Protein AF-A0A086ZMT8-F1 (afdb_monomer_lite)

pLDDT: mean 82.05, std 20.08, range [25.86, 98.06]

Organism: NCBI:txid1437608

Foldseek 3Di:
DYDYDDDDDDDDDDDDDDDDDDDDDDDPPDPPCPPVPVCLQDPPAVLVVLLQQLLLVLLCLLQDPDPLSVLVSVLSVLVVSLLVLLLVCLLVVNDPVSVVSNVVSVVVSCVSPVVQCQQFVLLCLCVVVLVVLSVQLSVCSNVVNCLPLSNLLSSLLVRLLNSLSSSLLGDLVSVLVVLVVVCVVVVNPPPSVNSSVVSVVLSSCSGNDHDDPVRSDDCSSGPLLSVLSSVLSSLLSSLLSLLLCCQPPVPPPPVSLCVSLVSLVVQLCVLQCLQPPPDCPDPSVSVLPDDDDPPDRSVLSVLSNVLSVLSNCCSPPVSVVCVVDPDDSVVSSVVSSVSSVSSSVSSSSD

Secondary structure (DSSP, 8-state):
----------------------------------HHHHTTTS-S-HHHHHHHHHHHHHHHHHH-S-HHHHHHHHHHHHHHHHHHHHHHHHHTTS-HHHHHHHHHHHHHHHHHHHHHHHH-GGGGGGHHHHHHHHHHHHHHHHTT-TTSHHHHHHHHHHHHHHHHHHHHTS-HHHHHGGGHHHHHHTTTSS-HHHHHHHHHHHHHHHHHSPPPTTTTT-GGGS-HHHHHHHHHHHHHHHHHHHHHIIIIISTT-HHHHHHHHHHHHHHHHHHHHHHHH--TTSTTGGGGTS---TTS--HHHHHHHHHHHHHHHHHHHHHHHHHHS---HHHHHHHHHHHHHHHHHHHHT-

Radius of gyration: 28.66 Å; chains: 1; bounding box: 91×42×114 Å

Structure (mmCIF, N/CA/C/O backbone):
data_AF-A0A086ZMT8-F1
#
_entry.id   AF-A0A086ZMT8-F1
#
loop_
_atom_site.group_PDB
_atom_site.id
_atom_site.type_symbol
_atom_site.label_atom_id
_atom_site.label_alt_id
_atom_site.label_comp_id
_atom_site.label_asym_id
_atom_site.label_entity_id
_atom_site.label_seq_id
_atom_site.pdbx_PDB_ins_code
_atom_site.Cartn_x
_atom_site.Cartn_y
_atom_site.Cartn_z
_atom_site.occupancy
_atom_site.B_iso_or_equiv
_atom_site.auth_seq_id
_atom_site.auth_comp_id
_atom_site.auth_asym_id
_atom_site.auth_atom_id
_atom_site.pdbx_PDB_model_num
ATOM 1 N N . MET A 1 1 ? -40.630 3.230 88.609 1.00 29.64 1 MET A N 1
ATOM 2 C CA . MET A 1 1 ? -39.403 2.453 88.304 1.00 29.64 1 MET A CA 1
ATOM 3 C C . MET A 1 1 ? -39.455 2.012 86.839 1.00 29.64 1 MET A C 1
ATOM 5 O O . MET A 1 1 ? -40.564 1.865 86.347 1.00 29.64 1 MET A O 1
ATOM 9 N N . PRO A 1 2 ? -38.329 1.990 86.103 1.00 43.38 2 PRO A N 1
ATOM 10 C CA . PRO A 1 2 ? -38.134 3.007 85.060 1.00 43.38 2 PRO A CA 1
ATOM 11 C C . PRO A 1 2 ? -37.730 2.456 83.662 1.00 43.38 2 PRO A C 1
ATOM 13 O O . PRO A 1 2 ? -37.623 1.252 83.483 1.00 43.38 2 PRO A O 1
ATOM 16 N N . TYR A 1 3 ? -37.416 3.392 82.743 1.00 30.30 3 TYR A N 1
ATOM 17 C CA . TYR A 1 3 ? -36.613 3.293 81.493 1.00 30.30 3 TYR A CA 1
ATOM 18 C C . TYR A 1 3 ? -37.328 2.964 80.163 1.00 30.30 3 TYR A C 1
ATOM 20 O O . TYR A 1 3 ? -37.914 1.906 79.998 1.00 30.30 3 TYR A O 1
ATOM 28 N N . ARG A 1 4 ? -37.427 3.960 79.256 1.00 32.59 4 ARG A N 1
ATOM 29 C CA . ARG A 1 4 ? -36.511 4.316 78.124 1.00 32.59 4 ARG A CA 1
ATOM 30 C C . ARG A 1 4 ? -36.717 3.373 76.928 1.00 32.59 4 ARG A C 1
ATOM 32 O O . ARG A 1 4 ? -36.642 2.173 77.092 1.00 32.59 4 ARG A O 1
ATOM 39 N N . GLY A 1 5 ? -36.920 3.803 75.687 1.00 30.06 5 GLY A N 1
ATOM 40 C CA . GLY A 1 5 ? -36.680 5.076 75.012 1.00 30.06 5 GLY A CA 1
ATOM 41 C C . GLY A 1 5 ? -36.204 4.749 73.587 1.00 30.06 5 GLY A C 1
ATOM 42 O O . GLY A 1 5 ? -35.429 3.814 73.421 1.00 30.06 5 GLY A O 1
ATOM 43 N N . GLY A 1 6 ? -36.654 5.502 72.576 1.00 31.41 6 GLY A N 1
ATOM 44 C CA . GLY A 1 6 ? -36.065 5.477 71.226 1.00 31.41 6 GLY A CA 1
ATOM 45 C C . GLY A 1 6 ? -37.042 5.229 70.070 1.00 31.41 6 GLY A C 1
ATOM 46 O O . GLY A 1 6 ? -37.169 4.118 69.575 1.00 31.41 6 GLY A O 1
ATOM 47 N N . MET A 1 7 ? -37.686 6.297 69.598 1.00 31.28 7 MET A N 1
ATOM 48 C CA . MET A 1 7 ? -38.175 6.450 68.213 1.00 31.28 7 MET A CA 1
ATOM 49 C C . MET A 1 7 ? -37.036 7.068 67.357 1.00 31.28 7 MET A C 1
ATOM 51 O O . MET A 1 7 ? -36.057 7.520 67.955 1.00 31.28 7 MET A O 1
ATOM 55 N N . PRO A 1 8 ? -37.159 7.288 66.026 1.00 44.97 8 PRO A N 1
ATOM 56 C CA . PRO A 1 8 ? -38.122 6.773 65.032 1.00 44.97 8 PRO A CA 1
ATOM 57 C C . PRO A 1 8 ? -37.457 6.397 63.673 1.00 44.97 8 PRO A C 1
ATOM 59 O O . PRO A 1 8 ? -36.294 6.714 63.443 1.00 44.97 8 PRO A O 1
ATOM 62 N N . LYS A 1 9 ? -38.227 5.844 62.714 1.00 29.58 9 LYS A N 1
ATOM 63 C CA . LYS A 1 9 ? -38.519 6.463 61.387 1.00 29.58 9 LYS A CA 1
ATOM 64 C C . LYS A 1 9 ? -38.983 5.454 60.314 1.00 29.58 9 LYS A C 1
ATOM 66 O O . LYS A 1 9 ? -38.269 4.522 59.979 1.00 29.58 9 LYS A O 1
ATOM 71 N N . THR A 1 10 ? -40.151 5.779 59.737 1.00 29.47 10 THR A N 1
ATOM 72 C CA . THR A 1 10 ? -40.548 5.710 58.306 1.00 29.47 10 THR A CA 1
ATOM 73 C C . THR A 1 10 ? -40.413 4.358 57.585 1.00 29.47 10 THR A C 1
ATOM 75 O O . THR A 1 10 ? -39.322 3.850 57.391 1.00 29.47 10 THR A O 1
ATOM 78 N N . SER A 1 11 ? -41.466 3.780 57.014 1.00 30.56 11 SER A N 1
ATOM 79 C CA . SER A 1 11 ? -42.180 4.339 55.860 1.00 30.56 11 SER A CA 1
ATOM 80 C C . SER A 1 11 ? -43.438 3.504 55.577 1.00 30.56 11 SER A C 1
ATOM 82 O O . SER A 1 11 ? -43.422 2.281 55.679 1.00 30.56 11 SER A O 1
ATOM 84 N N . ARG A 1 12 ? -44.549 4.183 55.267 1.00 29.92 12 ARG A N 1
ATOM 85 C CA . ARG A 1 12 ? -45.840 3.569 54.936 1.00 29.92 12 ARG A CA 1
ATOM 86 C C . ARG A 1 12 ? -45.830 3.024 53.510 1.00 29.92 12 ARG A C 1
ATOM 88 O O . ARG A 1 12 ? -45.616 3.767 52.558 1.00 29.92 12 ARG A O 1
ATOM 95 N N . THR A 1 13 ? -46.157 1.746 53.397 1.00 30.58 13 THR A N 1
ATOM 96 C CA . THR A 1 13 ? -46.699 1.082 52.213 1.00 30.58 13 THR A CA 1
ATOM 97 C C . THR A 1 13 ? -48.124 1.584 51.959 1.00 30.58 13 THR A C 1
ATOM 99 O O . THR A 1 13 ? -48.938 1.570 52.879 1.00 30.58 13 THR A O 1
ATOM 102 N N . ALA A 1 14 ? -48.444 1.997 50.731 1.00 30.20 14 ALA A N 1
ATOM 103 C CA . ALA A 1 14 ? -49.821 2.044 50.236 1.00 30.20 14 ALA A CA 1
ATOM 104 C C . ALA A 1 14 ? -49.835 2.060 48.701 1.00 30.20 14 ALA A C 1
ATOM 106 O O . ALA A 1 14 ? -49.531 3.054 48.048 1.00 30.20 14 ALA A O 1
ATOM 107 N N . THR A 1 15 ? -50.182 0.906 48.153 1.00 30.16 15 THR A N 1
ATOM 108 C CA . THR A 1 15 ? -50.678 0.662 46.800 1.00 30.16 15 THR A CA 1
ATOM 109 C C . THR A 1 15 ? -51.943 1.487 46.551 1.00 30.16 15 THR A C 1
ATOM 111 O O . THR A 1 15 ? -52.821 1.456 47.405 1.00 30.16 15 THR A O 1
ATOM 114 N N . PHE A 1 16 ? -52.101 2.136 45.390 1.00 26.48 16 PHE A N 1
ATOM 115 C CA . PHE A 1 16 ? -53.403 2.208 44.709 1.00 26.48 16 PHE A CA 1
ATOM 116 C C . PHE A 1 16 ? -53.275 2.615 43.230 1.00 26.48 16 PHE A C 1
ATOM 118 O O . PHE A 1 16 ? -52.594 3.561 42.851 1.00 26.48 16 PHE A O 1
ATOM 125 N N . THR A 1 17 ? -53.961 1.824 42.418 1.00 28.72 17 THR A N 1
ATOM 126 C CA . THR A 1 17 ? -54.283 1.902 40.988 1.00 28.72 17 THR A CA 1
ATOM 127 C C . THR A 1 17 ? -54.904 3.225 40.520 1.00 28.72 17 THR A C 1
ATOM 129 O O . THR A 1 17 ? -55.715 3.788 41.247 1.00 28.72 17 THR A O 1
ATOM 132 N N . THR A 1 18 ? -54.685 3.632 39.255 1.00 26.30 18 THR A N 1
ATOM 133 C CA . THR A 1 18 ? -55.719 3.674 38.177 1.00 26.30 18 THR A CA 1
ATOM 134 C C . THR A 1 18 ? -55.270 4.389 36.879 1.00 26.30 18 THR A C 1
ATOM 136 O O . THR A 1 18 ? -54.671 5.452 36.915 1.00 26.30 18 THR A O 1
ATOM 139 N N . ARG A 1 19 ? -55.633 3.753 35.746 1.00 26.92 19 ARG A N 1
ATOM 140 C CA . ARG A 1 19 ? -56.143 4.259 34.442 1.00 26.92 19 ARG A CA 1
ATOM 141 C C . ARG A 1 19 ? -55.477 5.448 33.717 1.00 26.92 19 ARG A C 1
ATOM 143 O O . ARG A 1 19 ? -55.419 6.549 34.239 1.00 26.92 19 ARG A O 1
ATOM 150 N N . ASN A 1 20 ? -55.195 5.253 32.418 1.00 26.72 20 ASN A N 1
ATOM 151 C CA . ASN A 1 20 ? -55.874 5.928 31.284 1.00 26.72 20 ASN A CA 1
ATOM 152 C C . ASN A 1 20 ? -55.220 5.492 29.953 1.00 26.72 20 ASN A C 1
ATOM 154 O O . ASN A 1 20 ? -54.011 5.571 29.790 1.00 26.72 20 ASN A O 1
ATOM 158 N N . ALA A 1 21 ? -55.947 4.767 29.103 1.00 28.73 21 ALA A N 1
ATOM 159 C CA . ALA A 1 21 ? -56.797 5.284 28.023 1.00 28.73 21 ALA A CA 1
ATOM 160 C C . ALA A 1 21 ? -56.016 5.443 26.706 1.00 28.73 21 ALA A C 1
ATOM 162 O O . ALA A 1 21 ? -55.259 6.385 26.492 1.00 28.73 21 ALA A O 1
ATOM 163 N N . SER A 1 22 ? -56.235 4.460 25.835 1.00 27.33 22 SER A N 1
ATOM 164 C CA . SER A 1 22 ? -55.838 4.425 24.435 1.00 27.33 22 SER A CA 1
ATOM 165 C C . SER A 1 22 ? -56.404 5.617 23.664 1.00 27.33 22 SER A C 1
ATOM 167 O O . SER A 1 22 ? -57.612 5.833 23.672 1.00 27.33 22 SER A O 1
ATOM 169 N N . TYR A 1 23 ? -55.547 6.316 22.922 1.00 26.61 23 TYR A N 1
ATOM 170 C CA . TYR A 1 23 ? -55.939 7.162 21.798 1.00 26.61 23 TYR A CA 1
ATOM 171 C C . TYR A 1 23 ? -54.891 7.071 20.687 1.00 26.61 23 TYR A C 1
ATOM 173 O O . TYR A 1 23 ? -53.695 7.205 20.934 1.00 26.61 23 TYR A O 1
ATOM 181 N N . GLY A 1 24 ? -55.374 6.902 19.455 1.00 25.86 24 GLY A N 1
ATOM 182 C CA . GLY A 1 24 ? -54.688 7.392 18.262 1.00 25.86 24 GLY A CA 1
ATOM 183 C C . GLY A 1 24 ? -53.891 6.364 17.470 1.00 25.86 24 GLY A C 1
ATOM 184 O O . GLY A 1 24 ? -52.665 6.322 17.536 1.00 25.86 24 GLY A O 1
ATOM 185 N N . GLY A 1 25 ? -54.591 5.603 16.625 1.00 32.66 25 GLY A N 1
ATOM 186 C CA . GLY A 1 25 ? -53.986 4.983 15.454 1.00 32.66 25 GLY A CA 1
ATOM 187 C C . GLY A 1 25 ? -53.375 6.052 14.546 1.00 32.66 25 GLY A C 1
ATOM 188 O O . GLY A 1 25 ? -54.072 6.923 14.036 1.00 32.66 25 GLY A O 1
ATOM 189 N N . GLY A 1 26 ? -52.062 5.970 14.349 1.00 26.86 26 GLY A N 1
ATOM 190 C CA . GLY A 1 26 ? -51.312 6.743 13.367 1.00 26.86 26 GLY A CA 1
ATOM 191 C C . GLY A 1 26 ? -50.557 5.778 12.466 1.00 26.86 26 GLY A C 1
ATOM 192 O O . GLY A 1 26 ? -49.654 5.073 12.910 1.00 26.86 26 GLY A O 1
ATOM 193 N N . SER A 1 27 ? -50.979 5.717 11.207 1.00 31.39 27 SER A N 1
ATOM 194 C CA . SER A 1 27 ? -50.449 4.882 10.132 1.00 31.39 27 SER A CA 1
ATOM 195 C C . SER A 1 27 ? -48.923 4.710 10.174 1.00 31.39 27 SER A C 1
ATOM 197 O O . SER A 1 27 ? -48.174 5.672 9.979 1.00 31.39 27 SER A O 1
ATOM 199 N N . ARG A 1 28 ? -48.452 3.465 10.328 1.00 35.31 28 ARG A N 1
ATOM 200 C CA . ARG A 1 28 ? -47.082 3.071 9.971 1.00 35.31 28 ARG A CA 1
ATOM 201 C C . ARG A 1 28 ? -46.905 3.267 8.464 1.00 35.31 28 ARG A C 1
ATOM 203 O O . ARG A 1 28 ? -47.139 2.352 7.682 1.00 35.31 28 ARG A O 1
ATOM 210 N N . ARG A 1 29 ? -46.486 4.464 8.044 1.00 36.56 29 ARG A N 1
ATOM 211 C CA . ARG A 1 29 ? -45.904 4.657 6.715 1.00 36.56 29 ARG A CA 1
ATOM 212 C C . ARG A 1 29 ? -44.597 3.875 6.680 1.00 36.56 29 ARG A C 1
ATOM 214 O O . ARG A 1 29 ? -43.623 4.238 7.338 1.00 36.56 29 ARG A O 1
ATOM 221 N N . GLY A 1 30 ? -44.615 2.772 5.939 1.00 39.94 30 GLY A N 1
ATOM 222 C CA . GLY A 1 30 ? -43.431 2.020 5.561 1.00 39.94 30 GLY A CA 1
ATOM 223 C C . GLY A 1 30 ? -42.478 2.921 4.786 1.00 39.94 30 GLY A C 1
ATOM 224 O O . GLY A 1 30 ? -42.635 3.127 3.590 1.00 39.94 30 GLY A O 1
ATOM 225 N N . GLY A 1 31 ? -41.482 3.462 5.478 1.00 33.81 31 GLY A N 1
ATOM 226 C CA . GLY A 1 31 ? -40.269 3.953 4.847 1.00 33.81 31 GLY A CA 1
ATOM 227 C C . GLY A 1 31 ? -39.353 2.761 4.619 1.00 33.81 31 GLY A C 1
ATOM 228 O O . GLY A 1 31 ? -38.649 2.338 5.534 1.00 33.81 31 GLY A O 1
ATOM 229 N N . SER A 1 32 ? -39.380 2.193 3.416 1.00 40.00 32 SER A N 1
ATOM 230 C CA . SER A 1 32 ? -38.425 1.180 2.975 1.00 40.00 32 SER A CA 1
ATOM 231 C C . SER A 1 32 ? -37.005 1.746 3.064 1.00 40.00 32 SER A C 1
ATOM 233 O O . SER A 1 32 ? -36.532 2.438 2.160 1.00 40.00 32 SER A O 1
ATOM 235 N N . SER A 1 33 ? -36.293 1.468 4.157 1.00 43.88 33 SER A N 1
ATOM 236 C CA . SER A 1 33 ? -34.862 1.730 4.210 1.00 43.88 33 SER A CA 1
ATOM 237 C C . SER A 1 33 ? -34.169 0.650 3.376 1.00 43.88 33 SER A C 1
ATOM 239 O O . SER A 1 33 ? -33.846 -0.422 3.872 1.00 43.88 33 SER A O 1
ATOM 241 N N . THR A 1 34 ? -33.929 0.920 2.099 1.00 47.25 34 THR A N 1
ATOM 242 C CA . THR A 1 34 ? -32.998 0.158 1.240 1.00 47.25 34 THR A CA 1
ATOM 243 C C . THR A 1 34 ? -31.528 0.395 1.627 1.00 47.25 34 THR A C 1
ATOM 245 O O . THR A 1 34 ? -30.620 -0.287 1.160 1.00 47.25 34 THR A O 1
ATOM 248 N N . ARG A 1 35 ? -31.280 1.329 2.554 1.00 48.47 35 ARG A N 1
ATOM 249 C CA . ARG A 1 35 ? -29.962 1.740 3.066 1.00 48.47 35 ARG A CA 1
ATOM 250 C C . ARG A 1 35 ? -29.148 0.696 3.873 1.00 48.47 35 ARG A C 1
ATOM 252 O O . ARG A 1 35 ? -27.936 0.889 3.946 1.00 48.47 35 ARG A O 1
ATOM 259 N N . PRO A 1 36 ? -29.699 -0.389 4.464 1.00 53.06 36 PRO A N 1
ATOM 260 C CA . PRO A 1 36 ? -28.891 -1.400 5.153 1.00 53.06 36 PRO A CA 1
ATOM 261 C C . PRO A 1 36 ? -28.087 -2.281 4.196 1.00 53.06 36 PRO A C 1
ATOM 263 O O . PRO A 1 36 ? -26.977 -2.678 4.535 1.00 53.06 36 PRO A O 1
ATOM 266 N N . VAL A 1 37 ? -28.626 -2.573 3.004 1.00 58.16 37 VAL A N 1
ATOM 267 C CA . VAL A 1 37 ? -28.026 -3.561 2.100 1.00 58.16 37 VAL A CA 1
ATOM 268 C C . VAL A 1 37 ? -26.739 -3.020 1.490 1.00 58.16 37 VAL A C 1
ATOM 270 O O . VAL A 1 37 ? -25.740 -3.708 1.577 1.00 58.16 37 VAL A O 1
ATOM 273 N N . LEU A 1 38 ? -26.685 -1.783 0.979 1.00 56.62 38 LEU A N 1
ATOM 274 C CA . LEU A 1 38 ? -25.459 -1.240 0.356 1.00 56.62 38 LEU A CA 1
ATOM 275 C C . LEU A 1 38 ? -24.252 -1.144 1.313 1.00 56.62 38 LEU A C 1
ATOM 277 O O . LEU A 1 38 ? -23.124 -1.409 0.901 1.00 56.62 38 LEU A O 1
ATOM 281 N N . ARG A 1 39 ? -24.480 -0.848 2.601 1.00 61.16 39 ARG A N 1
ATOM 282 C CA . ARG A 1 39 ? -23.425 -0.855 3.640 1.00 61.16 39 ARG A CA 1
ATOM 283 C C . ARG A 1 39 ? -22.828 -2.243 3.890 1.00 61.16 39 ARG A C 1
ATOM 285 O O . ARG A 1 39 ? -21.752 -2.362 4.477 1.00 61.16 39 ARG A O 1
ATOM 292 N N . ASP A 1 40 ? -23.513 -3.301 3.465 1.00 60.50 40 ASP A N 1
ATOM 293 C CA . ASP A 1 40 ? -22.994 -4.658 3.581 1.00 60.50 40 ASP A CA 1
ATOM 294 C C . ASP A 1 40 ? -21.984 -5.012 2.474 1.00 60.50 40 ASP A C 1
ATOM 296 O O . ASP A 1 40 ? -21.204 -5.942 2.669 1.00 60.50 40 ASP A O 1
ATOM 300 N N . TRP A 1 41 ? -21.940 -4.259 1.367 1.00 62.16 41 TRP A N 1
ATOM 301 C CA . TRP A 1 41 ? -21.121 -4.588 0.190 1.00 62.16 41 TRP A CA 1
ATOM 302 C C . TRP A 1 41 ? -19.814 -3.799 0.107 1.00 62.16 41 TRP A C 1
ATOM 304 O O . TRP A 1 41 ? -18.805 -4.365 -0.297 1.00 62.16 41 TRP A O 1
ATOM 314 N N . ILE A 1 42 ? -19.806 -2.525 0.512 1.00 64.56 42 ILE A N 1
ATOM 315 C CA . ILE A 1 42 ? -18.647 -1.634 0.346 1.00 64.56 42 ILE A CA 1
ATOM 316 C C . ILE A 1 42 ? -18.261 -1.009 1.697 1.00 64.56 42 ILE A C 1
ATOM 318 O O . ILE A 1 42 ? -19.153 -0.592 2.443 1.00 64.56 42 ILE A O 1
ATOM 322 N N . PRO A 1 43 ? -16.956 -0.914 2.032 1.00 63.88 43 PRO A N 1
ATOM 323 C CA . PRO A 1 43 ? -16.491 -0.190 3.213 1.00 63.88 43 PRO A CA 1
ATOM 324 C C . PRO A 1 43 ? -16.973 1.265 3.205 1.00 63.88 43 PRO A C 1
ATOM 326 O O . PRO A 1 43 ? -16.732 2.002 2.252 1.00 63.88 43 PRO A O 1
ATOM 329 N N . ASP A 1 44 ? -17.620 1.700 4.287 1.00 65.81 44 ASP A N 1
ATOM 330 C CA . ASP A 1 44 ? -18.280 3.009 4.390 1.00 65.81 44 ASP A CA 1
ATOM 331 C C . ASP A 1 44 ? -17.355 4.145 4.865 1.00 65.81 44 ASP A C 1
ATOM 333 O O . ASP A 1 44 ? -17.810 5.254 5.143 1.00 65.81 44 ASP A O 1
ATOM 337 N N . GLN A 1 45 ? -16.048 3.883 4.963 1.00 70.69 45 GLN A N 1
ATOM 338 C CA . GLN A 1 45 ? -15.059 4.834 5.468 1.00 70.69 45 GLN A CA 1
ATOM 339 C C . GLN A 1 45 ? -14.086 5.233 4.353 1.00 70.69 45 GLN A C 1
ATOM 341 O O . GLN A 1 45 ? -13.211 4.433 4.012 1.00 70.69 45 GLN A O 1
ATOM 346 N N . PRO A 1 46 ? -14.166 6.468 3.818 1.00 73.94 46 PRO A N 1
ATOM 347 C CA . PRO A 1 46 ? -13.283 6.908 2.734 1.00 73.94 46 PRO A CA 1
ATOM 348 C C . PRO A 1 46 ? -11.803 6.869 3.140 1.00 73.94 46 PRO A C 1
ATOM 350 O O . PRO A 1 46 ? -10.947 6.521 2.335 1.00 73.94 46 PRO A O 1
ATOM 353 N N . GLY A 1 47 ? -11.493 7.118 4.418 1.00 70.00 47 GLY A N 1
ATOM 354 C CA . GLY A 1 47 ? -10.124 7.015 4.932 1.00 70.00 47 GLY A CA 1
ATOM 355 C C . GLY A 1 47 ? -9.532 5.601 4.858 1.00 70.00 47 GLY A C 1
ATOM 356 O O . GLY A 1 47 ? -8.332 5.461 4.652 1.00 70.00 47 GLY A O 1
ATOM 357 N N . ALA A 1 48 ? -10.354 4.549 4.968 1.00 80.06 48 ALA A N 1
ATOM 358 C CA . ALA A 1 48 ? -9.872 3.168 4.879 1.00 80.06 48 ALA A CA 1
ATOM 359 C C . ALA A 1 48 ? -9.454 2.804 3.446 1.00 80.06 48 ALA A C 1
ATOM 361 O O . ALA A 1 48 ? -8.422 2.166 3.255 1.00 80.06 48 ALA A O 1
ATOM 362 N N . TRP A 1 49 ? -10.218 3.268 2.453 1.00 84.56 49 TRP A N 1
ATOM 363 C CA . TRP A 1 49 ? -9.867 3.141 1.038 1.00 84.56 49 TRP A CA 1
ATOM 364 C C . TRP A 1 49 ? -8.558 3.848 0.718 1.00 84.56 49 TRP A C 1
ATOM 366 O O . TRP A 1 49 ? -7.692 3.283 0.065 1.00 84.56 49 TRP A O 1
ATOM 376 N N . VAL A 1 50 ? -8.386 5.061 1.230 1.00 87.56 50 VAL A N 1
ATOM 377 C CA . VAL A 1 50 ? -7.190 5.866 0.982 1.00 87.56 50 VAL A CA 1
ATOM 378 C C . VAL A 1 50 ? -5.941 5.207 1.568 1.00 87.56 50 VAL A C 1
ATOM 380 O O . VAL A 1 50 ? -4.944 5.079 0.865 1.00 87.56 50 VAL A O 1
ATOM 383 N N . MET A 1 51 ? -5.999 4.711 2.807 1.00 89.62 51 MET A N 1
ATOM 384 C CA . MET A 1 51 ? -4.868 3.990 3.410 1.00 89.62 51 MET A CA 1
ATOM 385 C C . MET A 1 51 ? -4.522 2.697 2.656 1.00 89.62 51 MET A C 1
ATOM 387 O O . MET A 1 51 ? -3.351 2.326 2.571 1.00 89.62 51 MET A O 1
ATOM 391 N N . ALA A 1 52 ? -5.527 2.013 2.106 1.00 91.75 52 ALA A N 1
ATOM 392 C CA . ALA A 1 52 ? -5.328 0.780 1.353 1.00 91.75 52 ALA A CA 1
ATOM 393 C C . ALA A 1 52 ? -4.829 1.027 -0.083 1.00 91.75 52 ALA A C 1
ATOM 395 O O . ALA A 1 52 ? -4.049 0.235 -0.599 1.00 91.75 52 ALA A O 1
ATOM 396 N N . MET A 1 53 ? -5.283 2.090 -0.751 1.00 95.19 53 MET A N 1
ATOM 397 C CA . MET A 1 53 ? -5.058 2.288 -2.189 1.00 95.19 53 MET A CA 1
ATOM 398 C C . MET A 1 53 ? -3.929 3.268 -2.514 1.00 95.19 53 MET A C 1
ATOM 400 O O . MET A 1 53 ? -3.287 3.100 -3.545 1.00 95.19 53 MET A O 1
ATOM 404 N N . LEU A 1 54 ? -3.646 4.270 -1.670 1.00 95.56 54 LEU A N 1
ATOM 405 C CA . LEU A 1 54 ? -2.590 5.249 -1.968 1.00 95.56 54 LEU A CA 1
ATOM 406 C C . LEU A 1 54 ? -1.192 4.635 -2.129 1.00 95.56 54 LEU A C 1
ATOM 408 O O . LEU A 1 54 ? -0.491 5.065 -3.043 1.00 95.56 54 LEU A O 1
ATOM 412 N N . PRO A 1 55 ? -0.769 3.630 -1.337 1.00 96.94 55 PRO A N 1
ATOM 413 C CA . PRO A 1 55 ? 0.511 2.972 -1.594 1.00 96.94 55 PRO A CA 1
ATOM 414 C C . PRO A 1 55 ? 0.549 2.300 -2.967 1.00 96.94 55 PRO A C 1
ATOM 416 O O . PRO A 1 55 ? 1.514 2.445 -3.711 1.00 96.94 55 PRO A O 1
ATOM 419 N N . ALA A 1 56 ? -0.531 1.621 -3.353 1.00 97.25 56 ALA A N 1
ATOM 420 C CA . ALA A 1 56 ? -0.613 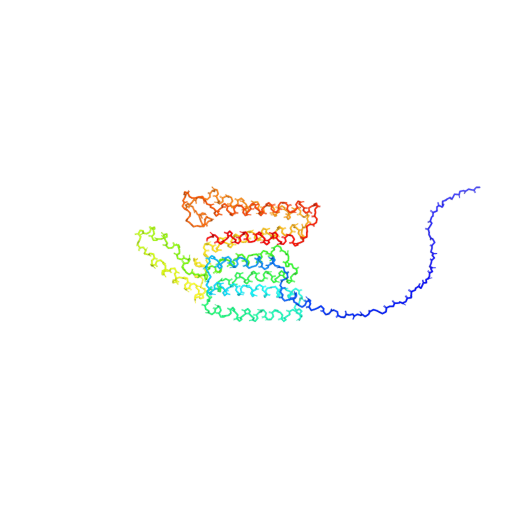0.991 -4.663 1.00 97.25 56 ALA A CA 1
ATOM 421 C C . ALA A 1 56 ? -0.572 2.029 -5.801 1.00 97.25 56 ALA A C 1
ATOM 423 O O . ALA A 1 56 ? 0.175 1.866 -6.761 1.00 97.25 56 ALA A O 1
ATOM 424 N N . LEU A 1 57 ? -1.302 3.140 -5.657 1.00 97.25 57 LEU A N 1
ATOM 425 C CA . LEU A 1 57 ? -1.253 4.266 -6.596 1.00 97.25 57 LEU A CA 1
ATOM 426 C C . LEU A 1 57 ? 0.150 4.879 -6.697 1.00 97.25 57 LEU A C 1
ATOM 428 O O . LEU A 1 57 ? 0.566 5.268 -7.783 1.00 97.25 57 LEU A O 1
ATOM 432 N N . SER A 1 58 ? 0.888 4.947 -5.586 1.00 95.94 58 SER A N 1
ATOM 433 C CA . SER A 1 58 ? 2.273 5.428 -5.580 1.00 95.94 58 SER A CA 1
ATOM 434 C C . SER A 1 58 ? 3.169 4.497 -6.396 1.00 95.94 58 SER A C 1
ATOM 436 O O . SER A 1 58 ? 3.946 4.967 -7.219 1.00 95.94 58 SER A O 1
ATOM 438 N N . GLY A 1 59 ? 2.971 3.179 -6.282 1.00 95.38 59 GLY A N 1
ATOM 439 C CA . GLY A 1 59 ? 3.635 2.194 -7.139 1.00 95.38 59 GLY A CA 1
ATOM 440 C C . GLY A 1 59 ? 3.374 2.399 -8.631 1.00 95.38 59 GLY A C 1
ATOM 441 O O . GLY A 1 59 ? 4.304 2.286 -9.424 1.00 95.38 59 GLY A O 1
ATOM 442 N N . VAL A 1 60 ? 2.142 2.752 -9.021 1.00 96.31 60 VAL A N 1
ATOM 443 C CA . VAL A 1 60 ? 1.810 3.097 -10.419 1.00 96.31 60 VAL A CA 1
ATOM 444 C C . VAL A 1 60 ? 2.527 4.377 -10.852 1.00 96.31 60 VAL A C 1
ATOM 446 O O . VAL A 1 60 ? 3.053 4.444 -11.956 1.00 96.31 60 VAL A O 1
ATOM 449 N N . ALA A 1 61 ? 2.578 5.398 -9.997 1.00 94.44 61 ALA A N 1
ATOM 450 C CA . ALA A 1 61 ? 3.246 6.655 -10.324 1.00 94.44 61 ALA A CA 1
ATOM 451 C C . ALA A 1 61 ? 4.768 6.473 -10.484 1.00 94.44 61 ALA A C 1
ATOM 453 O O . ALA A 1 61 ? 5.344 6.916 -11.481 1.00 94.44 61 ALA A O 1
ATOM 454 N N . ILE A 1 62 ? 5.397 5.752 -9.550 1.00 91.25 62 ILE A N 1
ATOM 455 C CA . ILE A 1 62 ? 6.828 5.427 -9.568 1.00 91.25 62 ILE A CA 1
ATOM 456 C C . ILE A 1 62 ? 7.142 4.533 -10.768 1.00 91.25 62 ILE A C 1
ATOM 458 O O . ILE A 1 62 ? 7.947 4.908 -11.610 1.00 91.25 62 ILE A O 1
ATOM 462 N N . GLY A 1 63 ? 6.454 3.396 -10.901 1.00 90.38 63 GLY A N 1
ATOM 463 C CA . GLY A 1 63 ? 6.678 2.420 -11.969 1.00 90.38 63 GLY A CA 1
ATOM 464 C C . GLY A 1 63 ? 6.168 2.839 -13.349 1.00 90.38 63 GLY A C 1
ATOM 465 O O . GLY A 1 63 ? 6.496 2.186 -14.328 1.00 90.38 63 GLY A O 1
ATOM 466 N N . GLY A 1 64 ? 5.381 3.908 -13.460 1.00 92.69 64 GLY A N 1
ATOM 467 C CA . GLY A 1 64 ? 4.722 4.306 -14.705 1.00 92.69 64 GLY A CA 1
ATOM 468 C C . GLY A 1 64 ? 3.348 3.649 -14.895 1.00 92.69 64 GLY A C 1
ATOM 469 O O . GLY A 1 64 ? 3.089 2.518 -14.467 1.00 92.69 64 GLY A O 1
ATOM 470 N N . ALA A 1 65 ? 2.443 4.382 -15.548 1.00 94.12 65 ALA A N 1
ATOM 471 C CA . ALA A 1 65 ? 1.090 3.925 -15.846 1.00 94.12 65 ALA A CA 1
ATOM 472 C C . ALA A 1 65 ? 1.099 3.027 -17.093 1.00 94.12 65 ALA A C 1
ATOM 474 O O . ALA A 1 65 ? 0.937 3.493 -18.217 1.00 94.12 65 ALA A O 1
ATOM 475 N N . THR A 1 66 ? 1.301 1.731 -16.876 1.00 94.38 66 THR A N 1
ATOM 476 C CA . THR A 1 66 ? 1.266 0.693 -17.908 1.00 94.38 66 THR A CA 1
ATOM 477 C C . THR A 1 66 ? 0.041 -0.193 -17.705 1.00 94.38 66 THR A C 1
ATOM 479 O O . THR A 1 66 ? -0.622 -0.154 -16.665 1.00 94.38 66 THR A O 1
ATOM 482 N N . VAL A 1 67 ? -0.258 -1.047 -18.687 1.00 95.62 67 VAL A N 1
ATOM 483 C CA . VAL A 1 67 ? -1.348 -2.027 -18.566 1.00 95.62 67 VAL A CA 1
ATOM 484 C C . VAL A 1 67 ? -1.154 -2.906 -17.327 1.00 95.62 67 VAL A C 1
ATOM 486 O O . VAL A 1 67 ? -2.099 -3.100 -16.569 1.00 95.62 67 VAL A O 1
ATOM 489 N N . ASN A 1 68 ? 0.072 -3.370 -17.067 1.00 95.06 68 ASN A N 1
ATOM 490 C CA . ASN A 1 68 ? 0.369 -4.222 -15.915 1.00 95.06 68 ASN A CA 1
ATOM 491 C C . ASN A 1 68 ? 0.136 -3.501 -14.582 1.00 95.06 68 ASN A C 1
ATOM 493 O O . ASN A 1 68 ? -0.485 -4.074 -13.689 1.00 95.06 68 ASN A O 1
ATOM 497 N N . THR A 1 69 ? 0.587 -2.250 -14.434 1.00 95.88 69 THR A N 1
ATOM 498 C CA . THR A 1 69 ? 0.457 -1.526 -13.159 1.00 95.88 69 THR A CA 1
ATOM 499 C C . THR A 1 69 ? -0.995 -1.150 -12.859 1.00 95.88 69 THR A C 1
ATOM 501 O O . THR A 1 69 ? -1.444 -1.294 -11.720 1.00 95.88 69 THR A O 1
ATOM 504 N N . ILE A 1 70 ? -1.771 -0.771 -13.880 1.00 97.00 70 ILE A N 1
ATOM 505 C CA . ILE A 1 70 ? -3.215 -0.512 -13.752 1.00 97.00 70 ILE A CA 1
ATOM 506 C C . ILE A 1 70 ? -3.978 -1.810 -13.449 1.00 97.00 70 ILE A C 1
ATOM 508 O O . ILE A 1 70 ? -4.861 -1.826 -12.588 1.00 97.00 70 ILE A O 1
ATOM 512 N N . TRP A 1 71 ? -3.619 -2.917 -14.104 1.00 97.38 71 TRP A N 1
ATOM 513 C CA . TRP A 1 71 ? -4.222 -4.224 -13.844 1.00 97.38 71 TRP A CA 1
ATOM 514 C C . TRP A 1 71 ? -3.952 -4.680 -12.406 1.00 97.38 71 TRP A C 1
ATOM 516 O O . TRP A 1 71 ? -4.881 -5.066 -11.694 1.00 97.38 71 TRP A O 1
ATOM 526 N N . MET A 1 72 ? -2.714 -4.553 -11.924 1.00 96.69 72 MET A N 1
ATOM 527 C CA . MET A 1 72 ? -2.376 -4.851 -10.531 1.00 96.69 72 MET A CA 1
ATOM 528 C C . MET A 1 72 ? -3.141 -3.971 -9.543 1.00 96.69 72 MET A C 1
ATOM 530 O O . MET A 1 72 ? -3.596 -4.476 -8.519 1.00 96.69 72 MET A O 1
ATOM 534 N N . LEU A 1 73 ? -3.335 -2.685 -9.845 1.00 96.88 73 LEU A N 1
ATOM 535 C CA . LEU A 1 73 ? -4.137 -1.791 -9.011 1.00 96.88 73 LEU A CA 1
ATOM 536 C C . LEU A 1 73 ? -5.599 -2.263 -8.917 1.00 96.88 73 LEU A C 1
ATOM 538 O O . LEU A 1 73 ? -6.171 -2.294 -7.825 1.00 96.88 73 LEU A O 1
ATOM 542 N N . ALA A 1 74 ? -6.194 -2.683 -10.038 1.00 96.75 74 ALA A N 1
ATOM 543 C CA . ALA A 1 74 ? -7.546 -3.241 -10.059 1.00 96.75 74 ALA A CA 1
ATOM 544 C C . ALA A 1 74 ? -7.634 -4.565 -9.277 1.00 96.75 74 ALA A C 1
ATOM 546 O O . ALA A 1 74 ? -8.548 -4.753 -8.468 1.00 96.75 74 ALA A O 1
ATOM 547 N N . ALA A 1 75 ? -6.656 -5.460 -9.454 1.00 97.12 75 ALA A N 1
ATOM 548 C CA . ALA A 1 75 ? -6.562 -6.707 -8.700 1.00 97.12 75 ALA A CA 1
ATOM 549 C C . ALA A 1 75 ? -6.400 -6.446 -7.191 1.00 97.12 75 ALA A C 1
ATOM 551 O O . ALA A 1 75 ? -7.065 -7.084 -6.378 1.00 97.12 75 ALA A O 1
ATOM 552 N N . TRP A 1 76 ? -5.589 -5.459 -6.804 1.00 97.69 76 TRP A N 1
ATOM 553 C CA . TRP A 1 76 ? -5.404 -5.045 -5.414 1.00 97.69 76 TRP A CA 1
ATOM 554 C C . TRP A 1 76 ? -6.695 -4.501 -4.785 1.00 97.69 76 TRP A C 1
ATOM 556 O O . TRP A 1 76 ? -7.047 -4.878 -3.663 1.00 97.69 76 TRP A O 1
ATOM 566 N N . ALA A 1 77 ? -7.453 -3.677 -5.514 1.00 96.19 77 ALA A N 1
ATOM 567 C CA . ALA A 1 77 ? -8.756 -3.196 -5.060 1.00 96.19 77 ALA A CA 1
ATOM 568 C C . ALA A 1 77 ? -9.752 -4.352 -4.831 1.00 96.19 77 ALA A C 1
ATOM 570 O O . ALA A 1 77 ? -10.486 -4.357 -3.836 1.00 96.19 77 ALA A O 1
ATOM 571 N N . LEU A 1 78 ? -9.744 -5.368 -5.702 1.00 96.31 78 LEU A N 1
ATOM 572 C CA . LEU A 1 78 ? -10.542 -6.585 -5.524 1.00 96.31 78 LEU A CA 1
ATOM 573 C C . LEU A 1 78 ? -10.067 -7.413 -4.325 1.00 96.31 78 LEU A C 1
ATOM 575 O O . LEU A 1 78 ? -10.902 -7.832 -3.524 1.00 96.31 78 LEU A O 1
ATOM 579 N N . CYS A 1 79 ? -8.754 -7.585 -4.135 1.00 96.25 79 CYS A N 1
ATOM 580 C CA . CYS A 1 79 ? -8.183 -8.226 -2.946 1.00 96.25 79 CYS A CA 1
ATOM 581 C C . CYS A 1 79 ? -8.653 -7.543 -1.658 1.00 96.25 79 CYS A C 1
ATOM 583 O O . CYS A 1 79 ? -9.062 -8.217 -0.714 1.00 96.25 79 CYS A O 1
ATOM 585 N N . TYR A 1 80 ? -8.667 -6.209 -1.626 1.00 94.94 80 TYR A N 1
ATOM 586 C CA . TYR A 1 80 ? -9.187 -5.447 -0.493 1.00 94.94 80 TYR A CA 1
ATOM 587 C C . TYR A 1 80 ? -10.682 -5.718 -0.240 1.00 94.94 80 TYR A C 1
ATOM 589 O O . TYR A 1 80 ? -11.087 -5.935 0.907 1.00 94.94 80 TYR A O 1
ATOM 597 N N . CYS A 1 81 ? -11.505 -5.783 -1.293 1.00 93.94 81 CYS A N 1
ATOM 598 C CA . CYS A 1 81 ? -12.932 -6.114 -1.177 1.00 93.94 81 CYS A CA 1
ATOM 599 C C . CYS A 1 81 ? -13.163 -7.550 -0.674 1.00 93.94 81 CYS A C 1
ATOM 601 O O . CYS A 1 81 ? -14.001 -7.775 0.209 1.00 93.94 81 CYS A O 1
ATOM 603 N N . VAL A 1 82 ? -12.396 -8.517 -1.188 1.00 95.62 82 VAL A N 1
ATOM 604 C CA . VAL A 1 82 ? -12.408 -9.908 -0.711 1.00 95.62 82 VAL A CA 1
ATOM 605 C C . VAL A 1 82 ? -12.004 -9.954 0.757 1.00 95.62 82 VAL A C 1
ATOM 607 O O . VAL A 1 82 ? -12.736 -10.522 1.561 1.00 95.62 82 VAL A O 1
ATOM 610 N N . GLN A 1 83 ? -10.910 -9.295 1.145 1.00 95.00 83 GLN A N 1
ATOM 611 C CA . GLN A 1 83 ? -10.455 -9.255 2.534 1.00 95.00 83 GLN A CA 1
ATOM 612 C C . GLN A 1 83 ? -11.534 -8.698 3.470 1.00 95.00 83 GLN A C 1
ATOM 614 O O . GLN A 1 83 ? -11.813 -9.281 4.520 1.00 95.00 83 GLN A O 1
ATOM 619 N N . PHE A 1 84 ? -12.174 -7.589 3.088 1.00 92.00 84 PHE A N 1
ATOM 620 C CA . PHE A 1 84 ? -13.231 -6.954 3.873 1.00 92.00 84 PHE A CA 1
ATOM 621 C C . PHE A 1 84 ? -14.447 -7.869 4.064 1.00 92.00 84 PHE A C 1
ATOM 623 O O . PHE A 1 84 ? -14.934 -8.049 5.186 1.00 92.00 84 PHE A O 1
ATOM 630 N N . THR A 1 85 ? -14.942 -8.461 2.978 1.00 93.44 85 THR A N 1
ATOM 631 C CA . THR A 1 85 ? -16.131 -9.322 3.019 1.00 93.44 85 THR A CA 1
ATOM 632 C C . THR A 1 85 ? -15.840 -10.661 3.695 1.00 93.44 85 THR A C 1
ATOM 634 O O . THR A 1 85 ? -16.622 -11.096 4.546 1.00 93.44 85 THR A O 1
ATOM 637 N N . ALA A 1 86 ? -14.685 -11.272 3.421 1.00 94.81 86 ALA A N 1
ATOM 638 C CA . ALA A 1 86 ? -14.253 -12.523 4.036 1.00 94.81 86 ALA A CA 1
ATOM 639 C C . ALA A 1 86 ? -14.036 -12.364 5.545 1.00 94.81 86 ALA A C 1
ATOM 641 O O . ALA A 1 86 ? -14.523 -13.186 6.321 1.00 94.81 86 ALA A O 1
ATOM 642 N N . ALA A 1 87 ? -13.412 -11.272 5.999 1.00 93.31 87 ALA A N 1
ATOM 643 C CA . ALA A 1 87 ? -13.255 -11.001 7.426 1.00 93.31 87 ALA A CA 1
ATOM 644 C C . ALA A 1 87 ? -14.611 -10.922 8.154 1.00 93.31 87 ALA A C 1
ATOM 646 O O . ALA A 1 87 ? -14.766 -11.484 9.243 1.00 93.31 87 ALA A O 1
ATOM 647 N N . ARG A 1 88 ? -15.629 -10.288 7.549 1.00 92.19 88 ARG A N 1
ATOM 648 C CA . ARG A 1 88 ? -16.998 -10.242 8.104 1.00 92.19 88 ARG A CA 1
ATOM 649 C C . ARG A 1 88 ? -17.639 -11.625 8.155 1.00 92.19 88 ARG A C 1
ATOM 651 O O . ARG A 1 88 ? -18.252 -11.975 9.167 1.00 92.19 88 ARG A O 1
ATOM 658 N N . TRP A 1 89 ? -17.481 -12.411 7.094 1.00 94.81 89 TRP A N 1
ATOM 659 C CA . TRP A 1 89 ? -18.011 -13.767 7.019 1.00 94.81 89 TRP A CA 1
ATOM 660 C C . TRP A 1 89 ? -17.383 -14.677 8.084 1.00 94.81 89 TRP A C 1
ATOM 662 O O . TRP A 1 89 ? -18.112 -15.274 8.880 1.00 94.81 89 TRP A O 1
ATOM 672 N N . ILE A 1 90 ? -16.055 -14.666 8.218 1.00 95.00 90 ILE A N 1
ATOM 673 C CA . ILE A 1 90 ? -15.306 -15.412 9.243 1.00 95.00 90 ILE A CA 1
ATOM 674 C C . ILE A 1 90 ? -15.732 -14.986 10.657 1.00 95.00 90 ILE A C 1
ATOM 676 O O . ILE A 1 90 ? -16.076 -15.823 11.496 1.00 95.00 90 ILE A O 1
ATOM 680 N N . LYS A 1 91 ? -15.796 -13.676 10.926 1.00 93.50 91 LYS A N 1
ATOM 681 C CA . LYS A 1 91 ? -16.229 -13.115 12.220 1.00 93.50 91 LYS A CA 1
ATOM 682 C C . LYS A 1 91 ? -17.642 -13.553 12.616 1.00 93.50 91 LYS A C 1
ATOM 684 O O . LYS A 1 91 ? -17.924 -13.770 13.802 1.00 93.50 91 LYS A O 1
ATOM 689 N N . SER A 1 92 ? -18.520 -13.689 11.622 1.00 92.62 92 SER A N 1
ATOM 690 C CA . SER A 1 92 ? -19.903 -14.147 11.777 1.00 92.62 92 SER A CA 1
ATOM 691 C C . SER A 1 92 ? -20.051 -15.663 11.944 1.00 92.62 92 SER A C 1
ATOM 693 O O . SER A 1 92 ? -21.180 -16.144 11.946 1.00 92.62 92 SER A O 1
ATOM 695 N N . ARG A 1 93 ? -18.939 -16.408 12.079 1.00 92.75 93 ARG A N 1
ATOM 696 C CA . ARG A 1 93 ? -18.913 -17.881 12.078 1.00 92.75 93 ARG A CA 1
ATOM 697 C C . ARG A 1 93 ? -19.556 -18.455 10.813 1.00 92.75 93 ARG A C 1
ATOM 699 O O . ARG A 1 93 ? -20.376 -19.361 10.878 1.00 92.75 93 ARG A O 1
ATOM 706 N N . PHE A 1 94 ? -19.174 -17.892 9.667 1.00 92.94 94 PHE A N 1
ATOM 707 C CA . PHE A 1 94 ? -19.578 -18.348 8.337 1.00 92.94 94 PHE A CA 1
ATOM 708 C C . PHE A 1 94 ? -21.091 -18.267 8.060 1.00 92.94 94 PHE A C 1
ATOM 710 O O . PHE A 1 94 ? -21.652 -19.082 7.331 1.00 92.94 94 PHE A O 1
ATOM 717 N N . SER A 1 95 ? -21.768 -17.241 8.589 1.00 91.62 95 SER A N 1
ATOM 718 C CA . SER A 1 95 ? -23.200 -17.025 8.343 1.00 91.62 95 SER A CA 1
ATOM 719 C C . SER A 1 95 ? -23.522 -16.879 6.849 1.00 91.62 95 SER A C 1
ATOM 721 O O . SER A 1 95 ? -22.877 -16.105 6.134 1.00 91.62 95 SER A O 1
ATOM 723 N N . ARG A 1 96 ? -24.595 -17.548 6.392 1.00 90.06 96 ARG A N 1
ATOM 724 C CA . ARG A 1 96 ? -25.083 -17.483 4.998 1.00 90.06 96 ARG A CA 1
ATOM 725 C C . ARG A 1 96 ? -25.375 -16.055 4.521 1.00 90.06 96 ARG A C 1
ATOM 727 O O . ARG A 1 96 ? -25.266 -15.791 3.329 1.00 90.06 96 ARG A O 1
ATOM 734 N N . ARG A 1 97 ? -25.666 -15.117 5.435 1.00 89.12 97 ARG A N 1
ATOM 735 C CA . ARG A 1 97 ? -25.916 -13.698 5.113 1.00 89.12 97 ARG A CA 1
ATOM 736 C C . ARG A 1 97 ? -24.749 -13.025 4.376 1.00 89.12 97 ARG A C 1
ATOM 738 O O . ARG A 1 97 ? -25.007 -12.146 3.560 1.00 89.12 97 ARG A O 1
ATOM 745 N N . TYR A 1 98 ? -23.505 -13.403 4.686 1.00 88.81 98 TYR A N 1
ATOM 746 C CA . TYR A 1 98 ? -22.298 -12.778 4.122 1.00 88.81 98 TYR A CA 1
ATOM 747 C C . TYR A 1 98 ? -21.618 -13.620 3.029 1.00 88.81 98 TYR A C 1
ATOM 749 O O . TYR A 1 98 ? -20.699 -13.145 2.366 1.00 88.81 98 TYR A O 1
ATOM 757 N N . ALA A 1 99 ? -22.059 -14.868 2.834 1.00 90.19 99 ALA A N 1
ATOM 758 C CA . ALA A 1 99 ? -21.431 -15.806 1.906 1.00 90.19 99 ALA A CA 1
ATOM 759 C C . ALA A 1 99 ? -21.534 -15.340 0.444 1.00 90.19 99 ALA A C 1
ATOM 761 O O . ALA A 1 99 ? -20.580 -15.478 -0.317 1.00 90.19 99 ALA A O 1
ATOM 762 N N . LYS A 1 100 ? -22.668 -14.734 0.058 1.00 91.69 100 LYS A N 1
ATOM 763 C CA . LYS A 1 100 ? -22.891 -14.250 -1.312 1.00 91.69 100 LYS A CA 1
ATOM 764 C C . LYS A 1 100 ? -21.895 -13.152 -1.702 1.00 91.69 100 LYS A C 1
ATOM 766 O O . LYS A 1 100 ? -21.378 -13.181 -2.812 1.00 91.69 100 LYS A O 1
ATOM 771 N N . GLN A 1 101 ? -21.610 -12.207 -0.805 1.00 90.88 101 GLN A N 1
ATOM 772 C CA . GLN A 1 101 ? -20.669 -11.114 -1.070 1.00 90.88 101 GLN A CA 1
ATOM 773 C C . GLN A 1 101 ? -19.246 -11.649 -1.236 1.00 90.88 101 GLN A C 1
ATOM 775 O O . GLN A 1 101 ? -18.569 -11.269 -2.187 1.00 90.88 101 GLN A O 1
ATOM 780 N N . VAL A 1 102 ? -18.822 -12.560 -0.351 1.00 94.00 102 VAL A N 1
ATOM 781 C CA . VAL A 1 102 ? -17.507 -13.211 -0.452 1.00 94.00 102 VAL A CA 1
ATOM 782 C C . VAL A 1 102 ? -17.383 -13.939 -1.785 1.00 94.00 102 VAL A C 1
ATOM 784 O O . VAL A 1 102 ? -16.439 -13.685 -2.520 1.00 94.00 102 VAL A O 1
ATOM 787 N N . LEU A 1 103 ? -18.372 -14.767 -2.138 1.00 96.06 103 LEU A N 1
ATOM 788 C CA . LEU A 1 103 ? -18.361 -15.521 -3.390 1.00 96.06 103 LEU A CA 1
ATOM 789 C C . LEU A 1 103 ? -18.221 -14.606 -4.613 1.00 96.06 103 LEU A C 1
ATOM 791 O O . LEU A 1 103 ? -17.374 -14.860 -5.462 1.00 96.06 103 LEU A O 1
ATOM 795 N N . ILE A 1 104 ? -19.010 -13.530 -4.693 1.00 96.31 104 ILE A N 1
ATOM 796 C CA . ILE A 1 104 ? -18.979 -12.607 -5.838 1.00 96.31 104 ILE A CA 1
ATOM 797 C C . ILE A 1 104 ? -17.610 -11.938 -5.968 1.00 96.31 104 ILE A C 1
ATOM 799 O O . ILE A 1 104 ? -17.012 -11.987 -7.041 1.00 96.31 104 ILE A O 1
ATOM 803 N N . TYR A 1 105 ? -17.087 -11.340 -4.893 1.00 95.94 105 TYR A N 1
ATOM 804 C CA . TYR A 1 105 ? -15.785 -10.673 -4.962 1.00 95.94 105 TYR A CA 1
ATOM 805 C C . TYR A 1 105 ? -14.646 -11.657 -5.231 1.00 95.94 105 TYR A C 1
ATOM 807 O O . TYR A 1 105 ? -13.719 -11.314 -5.960 1.00 95.94 105 TYR A O 1
ATOM 815 N N . THR A 1 106 ? -14.720 -12.880 -4.703 1.00 96.88 106 THR A N 1
ATOM 816 C CA . THR A 1 106 ? -13.737 -13.930 -4.984 1.00 96.88 106 THR A CA 1
ATOM 817 C C . THR A 1 106 ? -13.783 -14.368 -6.449 1.00 96.88 106 THR A C 1
ATOM 819 O O . THR A 1 106 ? -12.729 -14.475 -7.067 1.00 96.88 106 THR A O 1
ATOM 822 N N . VAL A 1 107 ? -14.968 -14.555 -7.041 1.00 98.06 107 VAL A N 1
ATOM 823 C CA . VAL A 1 107 ? -15.104 -14.875 -8.476 1.00 98.06 107 VAL A CA 1
ATOM 824 C C . VAL A 1 107 ? -14.553 -13.745 -9.346 1.00 98.06 107 VAL A C 1
ATOM 826 O O . VAL A 1 107 ? -13.792 -14.014 -10.271 1.00 98.06 107 VAL A O 1
ATOM 829 N N . LEU A 1 108 ? -14.867 -12.485 -9.027 1.00 97.81 108 LEU A N 1
ATOM 830 C CA . LEU A 1 108 ? -14.311 -11.328 -9.737 1.00 97.81 108 LEU A CA 1
ATOM 831 C C . LEU A 1 108 ? -12.784 -11.260 -9.609 1.00 97.81 108 LEU A C 1
ATOM 833 O O . LEU A 1 108 ? -12.097 -11.010 -10.597 1.00 97.81 108 LEU A O 1
ATOM 837 N N . LEU A 1 109 ? -12.246 -11.523 -8.415 1.00 97.69 109 LEU A N 1
ATOM 838 C CA . LEU A 1 109 ? -10.804 -11.576 -8.197 1.00 97.69 109 LEU A CA 1
ATOM 839 C C . LEU A 1 109 ? -10.150 -12.680 -9.032 1.00 97.69 109 LEU A C 1
ATOM 841 O O . LEU A 1 109 ? -9.109 -12.427 -9.623 1.00 97.69 109 LEU A O 1
ATOM 845 N N . PHE A 1 110 ? -10.743 -13.871 -9.131 1.00 97.69 110 PHE A N 1
ATOM 846 C CA . PHE A 1 110 ? -10.214 -14.924 -10.001 1.00 97.69 110 PHE A CA 1
ATOM 847 C C . PHE A 1 110 ? -10.313 -14.554 -11.484 1.00 97.69 110 PHE A C 1
ATOM 849 O O . PHE A 1 110 ? -9.352 -14.762 -12.219 1.00 97.69 110 PHE A O 1
ATOM 856 N N . ALA A 1 111 ? -11.423 -13.951 -11.915 1.00 97.81 111 ALA A N 1
ATOM 857 C CA . ALA A 1 111 ? -11.610 -13.513 -13.297 1.00 97.81 111 ALA A CA 1
ATOM 858 C C . ALA A 1 111 ? -10.579 -12.455 -13.730 1.00 97.81 111 ALA A C 1
ATOM 860 O O . ALA A 1 111 ? -10.137 -12.469 -14.874 1.00 97.81 111 ALA A O 1
ATOM 861 N N . VAL A 1 112 ? -10.167 -11.564 -12.822 1.00 97.62 112 VAL A N 1
ATOM 862 C CA . VAL A 1 112 ? -9.145 -10.535 -13.090 1.00 97.62 112 VAL A CA 1
ATOM 863 C C . VAL A 1 112 ? -7.726 -11.045 -12.822 1.00 97.62 112 VAL A C 1
ATOM 865 O O . VAL A 1 112 ? -6.798 -10.699 -13.549 1.00 97.62 112 VAL A O 1
ATOM 868 N N . GLY A 1 113 ? -7.539 -11.853 -11.782 1.00 96.81 113 GLY A N 1
ATOM 869 C CA . GLY A 1 113 ? -6.235 -12.295 -11.296 1.00 96.81 113 GLY A CA 1
ATOM 870 C C . GLY A 1 113 ? -5.642 -13.463 -12.079 1.00 96.81 113 GLY A C 1
ATOM 871 O O . GLY A 1 113 ? -4.443 -13.454 -12.335 1.00 96.81 113 GLY A O 1
ATOM 872 N N . LEU A 1 114 ? -6.445 -14.448 -12.501 1.00 96.75 114 LEU A N 1
ATOM 873 C CA . LEU A 1 114 ? -5.932 -15.602 -13.253 1.00 96.75 114 LEU A CA 1
ATOM 874 C C . LEU A 1 114 ? -5.331 -15.211 -14.612 1.00 96.75 114 LEU A C 1
ATOM 876 O O . LEU A 1 114 ? -4.236 -15.690 -14.908 1.00 96.75 114 LEU A O 1
ATOM 880 N N . PRO A 1 115 ? -5.947 -14.322 -15.418 1.00 97.69 115 PRO A N 1
ATOM 881 C CA . PRO A 1 115 ? -5.308 -13.893 -16.657 1.00 97.69 115 PRO A CA 1
ATOM 882 C C . PRO A 1 115 ? -4.036 -13.075 -16.394 1.00 97.69 115 PRO A C 1
ATOM 884 O O . PRO A 1 115 ? -3.049 -13.255 -17.100 1.00 97.69 115 PRO A O 1
ATOM 887 N N . PHE A 1 116 ? -3.995 -12.259 -15.330 1.00 96.25 116 PHE A N 1
ATOM 888 C CA . PHE A 1 116 ? -2.760 -11.570 -14.937 1.00 96.25 116 PHE A CA 1
ATOM 889 C C . PHE A 1 116 ? -1.642 -12.560 -14.575 1.00 96.25 116 PHE A C 1
ATOM 891 O O . PHE A 1 116 ? -0.509 -12.374 -15.008 1.00 96.25 116 PHE A O 1
ATOM 898 N N . LEU A 1 117 ? -1.953 -13.625 -13.824 1.00 96.12 117 LEU A N 1
ATOM 899 C CA . LEU A 1 117 ? -0.999 -14.687 -13.477 1.00 96.12 117 LEU A CA 1
ATOM 900 C C . LEU A 1 117 ? -0.501 -15.457 -14.699 1.00 96.12 117 LEU A C 1
ATOM 902 O O . LEU A 1 117 ? 0.646 -15.893 -14.713 1.00 96.12 117 LEU A O 1
ATOM 906 N N . ASN A 1 118 ? -1.350 -15.630 -15.712 1.00 96.56 118 ASN A N 1
ATOM 907 C CA . ASN A 1 118 ? -0.961 -16.282 -16.955 1.00 96.56 118 ASN A CA 1
ATOM 908 C C . ASN A 1 118 ? 0.047 -15.437 -17.750 1.00 96.56 118 ASN A C 1
ATOM 910 O O . ASN A 1 118 ? 1.018 -15.982 -18.264 1.00 96.56 118 ASN A O 1
ATOM 914 N N . VAL A 1 119 ? -0.151 -14.116 -17.798 1.00 96.06 119 VAL A N 1
ATOM 915 C CA . VAL A 1 119 ? 0.751 -13.185 -18.500 1.00 96.06 119 VAL A CA 1
ATOM 916 C C . VAL A 1 119 ? 2.022 -12.894 -17.691 1.00 96.06 119 VAL A C 1
ATOM 918 O O . VAL A 1 119 ? 3.100 -12.750 -18.259 1.00 96.06 119 VAL A O 1
ATOM 921 N N . ASN A 1 120 ? 1.909 -12.805 -16.364 1.00 95.75 120 ASN A N 1
ATOM 922 C CA . ASN A 1 120 ? 2.984 -12.402 -15.456 1.00 95.75 120 ASN A CA 1
ATOM 923 C C . ASN A 1 120 ? 3.172 -13.424 -14.313 1.00 95.75 120 ASN A C 1
ATOM 925 O O . ASN A 1 120 ? 2.973 -13.081 -13.140 1.00 95.75 120 ASN A O 1
ATOM 929 N N . PRO A 1 121 ? 3.563 -14.681 -14.599 1.00 95.38 121 PRO A N 1
ATOM 930 C CA . PRO A 1 121 ? 3.717 -15.721 -13.576 1.00 95.38 121 PRO A CA 1
ATOM 931 C C . PRO A 1 121 ? 4.763 -15.368 -12.508 1.00 95.38 121 PRO A C 1
ATOM 933 O O . PRO A 1 121 ? 4.682 -15.842 -11.372 1.00 95.38 121 PRO A O 1
ATOM 936 N N . GLY A 1 122 ? 5.699 -14.469 -12.825 1.00 93.75 122 GLY A N 1
ATOM 937 C CA . GLY A 1 122 ? 6.710 -13.975 -11.900 1.00 93.75 122 GLY A CA 1
ATOM 938 C C . GLY A 1 122 ? 6.153 -13.295 -10.649 1.00 93.75 122 GLY A C 1
ATOM 939 O O . GLY A 1 122 ? 6.847 -13.237 -9.634 1.00 93.75 122 GLY A O 1
ATOM 940 N N . VAL A 1 123 ? 4.898 -12.828 -10.650 1.00 95.06 123 VAL A N 1
ATOM 941 C CA . VAL A 1 123 ? 4.272 -12.219 -9.460 1.00 95.06 123 VAL A CA 1
ATOM 942 C C . VAL A 1 123 ? 4.106 -13.213 -8.303 1.00 95.06 123 VAL A C 1
ATOM 944 O O . VAL A 1 123 ? 4.065 -12.804 -7.141 1.00 95.06 123 VAL A O 1
ATOM 947 N N . LEU A 1 124 ? 4.090 -14.523 -8.585 1.00 94.94 124 LEU A N 1
ATOM 948 C CA . LEU A 1 124 ? 3.919 -15.576 -7.577 1.00 94.94 124 LEU A CA 1
ATOM 949 C C . LEU A 1 124 ? 5.026 -15.601 -6.513 1.00 94.94 124 LEU A C 1
ATOM 951 O O . LEU A 1 124 ? 4.802 -16.129 -5.425 1.00 94.94 124 LEU A O 1
ATOM 955 N N . ARG A 1 125 ? 6.172 -14.952 -6.749 1.00 94.31 125 ARG A N 1
ATOM 956 C CA . ARG A 1 125 ? 7.226 -14.769 -5.732 1.00 94.31 125 ARG A CA 1
ATOM 957 C C . ARG A 1 125 ? 6.731 -14.057 -4.469 1.00 94.31 125 ARG A C 1
ATOM 959 O O . ARG A 1 125 ? 7.233 -14.299 -3.374 1.00 94.31 125 ARG A O 1
ATOM 966 N N . TRP A 1 126 ? 5.720 -13.199 -4.617 1.00 95.00 126 TRP A N 1
ATOM 967 C CA . TRP A 1 126 ? 5.096 -12.458 -3.523 1.00 95.00 126 TRP A CA 1
ATOM 968 C C . TRP A 1 126 ? 3.990 -13.254 -2.820 1.00 95.00 126 TRP A C 1
ATOM 970 O O . TRP A 1 126 ? 3.537 -12.856 -1.745 1.00 95.00 126 TRP A O 1
ATOM 980 N N . ALA A 1 127 ? 3.561 -14.388 -3.387 1.00 95.25 127 ALA A N 1
ATOM 981 C CA . ALA A 1 127 ? 2.446 -15.167 -2.863 1.00 95.25 127 ALA A CA 1
ATOM 982 C C . ALA A 1 127 ? 2.677 -15.660 -1.423 1.00 95.25 127 ALA A C 1
ATOM 984 O O . ALA A 1 127 ? 1.769 -15.465 -0.616 1.00 95.25 127 ALA A O 1
ATOM 985 N N . PRO A 1 128 ? 3.854 -16.199 -1.026 1.00 95.94 128 PRO A N 1
ATOM 986 C CA . PRO A 1 128 ? 4.072 -16.616 0.364 1.00 95.94 128 PRO A CA 1
ATOM 987 C C . PRO A 1 128 ? 3.962 -15.456 1.359 1.00 95.94 128 PRO A C 1
ATOM 989 O O . PRO A 1 128 ? 3.359 -15.601 2.423 1.00 95.94 128 PRO A O 1
ATOM 992 N N . TYR A 1 129 ? 4.487 -14.284 0.989 1.00 96.44 129 TYR A N 1
ATOM 993 C CA . TYR A 1 129 ? 4.422 -13.077 1.810 1.00 96.44 129 TYR A CA 1
ATOM 994 C C . TYR A 1 129 ? 2.970 -12.621 2.023 1.00 96.44 129 TYR A C 1
ATOM 996 O O . TYR A 1 129 ? 2.527 -12.472 3.164 1.00 96.44 129 TYR A O 1
ATOM 1004 N N . PHE A 1 130 ? 2.186 -12.477 0.948 1.00 97.06 130 PHE A N 1
ATOM 1005 C CA . PHE A 1 130 ? 0.779 -12.076 1.065 1.00 97.06 130 PHE A CA 1
ATOM 1006 C C . PHE A 1 130 ? -0.105 -13.157 1.691 1.00 97.06 130 PHE A C 1
ATOM 1008 O O . PHE A 1 130 ? -1.031 -12.814 2.424 1.00 97.06 130 PHE A O 1
ATOM 1015 N N . ALA A 1 131 ? 0.189 -14.442 1.478 1.00 97.44 131 ALA A N 1
ATOM 1016 C CA . ALA A 1 131 ? -0.518 -15.542 2.129 1.00 97.44 131 ALA A CA 1
ATOM 1017 C C . ALA A 1 131 ? -0.327 -15.506 3.651 1.00 97.44 131 ALA A C 1
ATOM 1019 O O . ALA A 1 131 ? -1.304 -15.631 4.390 1.00 97.44 131 ALA A O 1
ATOM 1020 N N . ALA A 1 132 ? 0.898 -15.254 4.128 1.00 98.00 132 ALA A N 1
ATOM 1021 C CA . ALA A 1 132 ? 1.168 -15.089 5.553 1.00 98.00 132 ALA A CA 1
ATOM 1022 C C . ALA A 1 132 ? 0.400 -13.889 6.138 1.00 98.00 132 ALA A C 1
ATOM 1024 O O . ALA A 1 132 ? -0.275 -14.020 7.161 1.00 98.00 132 ALA A O 1
ATOM 1025 N N . LEU A 1 133 ? 0.425 -12.732 5.467 1.00 97.50 133 LEU A N 1
ATOM 1026 C CA . LEU A 1 133 ? -0.310 -11.542 5.913 1.00 97.50 133 LEU A CA 1
ATOM 1027 C C . LEU A 1 133 ? -1.832 -11.744 5.902 1.00 97.50 133 LEU A C 1
ATOM 1029 O O . LEU A 1 133 ? -2.519 -11.330 6.842 1.00 97.50 133 LEU A O 1
ATOM 1033 N N . ALA A 1 134 ? -2.364 -12.412 4.878 1.00 95.94 134 ALA A N 1
ATOM 1034 C CA . ALA A 1 134 ? -3.775 -12.762 4.785 1.00 95.94 134 ALA A CA 1
ATOM 1035 C C . ALA A 1 134 ? -4.179 -13.730 5.904 1.00 95.94 134 ALA A C 1
ATOM 1037 O O . ALA A 1 134 ? -5.177 -13.488 6.583 1.00 95.94 134 ALA A O 1
ATOM 1038 N N . ALA A 1 135 ? -3.376 -14.766 6.170 1.00 96.62 135 ALA A N 1
ATOM 1039 C CA . ALA A 1 135 ? -3.608 -15.716 7.256 1.00 96.62 135 ALA A CA 1
ATOM 1040 C C . ALA A 1 135 ? -3.644 -15.018 8.622 1.00 96.62 135 ALA A C 1
ATOM 1042 O O . ALA A 1 135 ? -4.568 -15.244 9.404 1.00 96.62 135 ALA A O 1
ATOM 1043 N N . ILE A 1 136 ? -2.703 -14.105 8.882 1.00 96.69 136 ILE A N 1
ATOM 1044 C CA . ILE A 1 136 ? -2.703 -13.265 10.084 1.00 96.69 136 ILE A CA 1
ATOM 1045 C C . ILE A 1 136 ? -3.998 -12.436 10.139 1.00 96.69 136 ILE A C 1
ATOM 1047 O O . ILE A 1 136 ? -4.726 -12.460 11.131 1.00 96.69 136 ILE A O 1
ATOM 1051 N N . SER A 1 137 ? -4.364 -11.748 9.061 1.00 94.81 137 SER A N 1
ATOM 1052 C CA . SER A 1 137 ? -5.575 -10.921 9.037 1.00 94.81 137 SER A CA 1
ATOM 1053 C C . SER A 1 137 ? -6.865 -11.736 9.260 1.00 94.81 137 SER A C 1
ATOM 1055 O O . SER A 1 137 ? -7.739 -11.336 10.038 1.00 94.81 137 SER A O 1
ATOM 1057 N N . PHE A 1 138 ? -6.971 -12.930 8.674 1.00 95.31 138 PHE A N 1
ATOM 1058 C CA . PHE A 1 138 ? -8.102 -13.837 8.879 1.00 95.31 138 PHE A CA 1
ATOM 1059 C C . PHE A 1 138 ? -8.124 -14.465 10.271 1.00 95.31 138 PHE A C 1
ATOM 1061 O O . PHE A 1 138 ? -9.196 -14.561 10.871 1.00 95.31 138 PHE A O 1
ATOM 1068 N N . ALA A 1 139 ? -6.968 -14.810 10.841 1.00 95.62 139 ALA A N 1
ATOM 1069 C CA . ALA A 1 139 ? -6.870 -15.221 12.237 1.00 95.62 139 ALA A CA 1
ATOM 1070 C C . ALA A 1 139 ? -7.352 -14.096 13.169 1.00 95.62 139 ALA A C 1
ATOM 1072 O O . ALA A 1 139 ? -8.093 -14.349 14.124 1.00 95.62 139 ALA A O 1
ATOM 1073 N N . ALA A 1 140 ? -7.023 -12.834 12.863 1.00 94.88 140 ALA A N 1
ATOM 1074 C CA . ALA A 1 140 ? -7.510 -11.681 13.620 1.00 94.88 140 ALA A CA 1
ATOM 1075 C C . ALA A 1 140 ? -9.035 -11.563 13.534 1.00 94.88 140 ALA A C 1
ATOM 1077 O O . ALA A 1 140 ? -9.692 -11.316 14.550 1.00 94.88 140 ALA A O 1
ATOM 1078 N N . ALA A 1 141 ? -9.612 -11.779 12.351 1.00 93.94 141 ALA A N 1
ATOM 1079 C CA . ALA A 1 141 ? -11.058 -11.783 12.148 1.00 93.94 141 ALA A CA 1
ATOM 1080 C C . ALA A 1 141 ? -11.748 -12.932 12.908 1.00 93.94 141 ALA A C 1
ATOM 1082 O O . ALA A 1 141 ? -12.744 -12.703 13.601 1.00 93.94 141 ALA A O 1
ATOM 1083 N N . TYR A 1 142 ? -11.186 -14.144 12.854 1.00 95.00 142 TYR A N 1
ATOM 1084 C CA . TYR A 1 142 ? -11.699 -15.333 13.543 1.00 95.00 142 TYR A CA 1
ATOM 1085 C C . TYR A 1 142 ? -11.707 -15.167 15.065 1.00 95.00 142 TYR A C 1
ATOM 1087 O O . TYR A 1 142 ? -12.698 -15.480 15.729 1.00 95.00 142 TYR A O 1
ATOM 1095 N N . LEU A 1 143 ? -10.630 -14.601 15.615 1.00 95.25 143 LEU A N 1
ATOM 1096 C CA . LEU A 1 143 ? -10.499 -14.289 17.039 1.00 95.25 143 LEU A CA 1
ATOM 1097 C C . LEU A 1 143 ? -11.262 -13.017 17.450 1.00 95.25 143 LEU A C 1
ATOM 1099 O O . LEU A 1 143 ? -11.232 -12.642 18.620 1.00 95.25 143 LEU A O 1
ATOM 1103 N N . ARG A 1 144 ? -11.932 -12.333 16.508 1.00 93.31 144 ARG A N 1
ATOM 1104 C CA . ARG A 1 144 ? -12.609 -11.035 16.704 1.00 93.31 144 ARG A CA 1
ATOM 1105 C C . ARG A 1 144 ? -11.677 -9.937 17.237 1.00 93.31 144 ARG A C 1
ATOM 1107 O O . ARG A 1 144 ? -12.109 -9.002 17.908 1.00 93.31 144 ARG A O 1
ATOM 1114 N N . ARG A 1 145 ? -10.390 -10.036 16.898 1.00 91.50 145 ARG A N 1
ATOM 1115 C CA . ARG A 1 145 ? -9.300 -9.117 17.252 1.00 91.50 145 ARG A CA 1
ATOM 1116 C C . ARG A 1 145 ? -8.787 -8.331 16.042 1.00 91.50 145 ARG A C 1
ATOM 1118 O O . ARG A 1 145 ? -7.656 -7.872 16.059 1.00 91.50 145 ARG A O 1
ATOM 1125 N N . GLU A 1 146 ? -9.633 -8.087 15.040 1.00 85.00 146 GLU A N 1
ATOM 1126 C CA . GLU A 1 146 ? -9.337 -7.283 13.831 1.00 85.00 146 GLU A CA 1
ATOM 1127 C C . GLU A 1 146 ? -8.738 -5.889 14.133 1.00 85.00 146 GLU A C 1
ATOM 1129 O O . GLU A 1 146 ? -8.096 -5.274 13.295 1.00 85.00 146 GLU A O 1
ATOM 1134 N N . ARG A 1 147 ? -8.947 -5.383 15.355 1.00 83.81 147 ARG A N 1
ATOM 1135 C CA . ARG A 1 147 ? -8.506 -4.068 15.848 1.00 83.81 147 ARG A CA 1
ATOM 1136 C C . ARG A 1 147 ? -7.210 -4.116 16.672 1.00 83.81 147 ARG A C 1
ATOM 1138 O O . ARG A 1 147 ? -6.837 -3.107 17.290 1.00 83.81 147 ARG A O 1
ATOM 1145 N N . SER A 1 148 ? -6.576 -5.282 16.763 1.00 92.19 148 SER A N 1
ATOM 1146 C CA . SER A 1 148 ? -5.302 -5.481 17.451 1.00 92.19 148 SER A CA 1
ATOM 1147 C C . SER A 1 148 ? -4.154 -4.799 16.701 1.00 92.19 148 SER A C 1
ATOM 1149 O O . SER A 1 148 ? -4.286 -4.426 15.536 1.00 92.19 148 SER A O 1
ATOM 1151 N N . LEU A 1 149 ? -3.016 -4.613 17.375 1.00 90.94 149 LEU A N 1
ATOM 1152 C CA . LEU A 1 149 ? -1.827 -4.049 16.729 1.00 90.94 149 LEU A CA 1
ATOM 1153 C C . LEU A 1 149 ? -1.269 -4.970 15.643 1.00 90.94 149 LEU A C 1
ATOM 1155 O O . LEU A 1 149 ? -0.877 -4.476 14.598 1.00 90.94 149 LEU A O 1
ATOM 1159 N N . TRP A 1 150 ? -1.297 -6.286 15.851 1.00 91.56 150 TRP A N 1
ATOM 1160 C CA . TRP A 1 150 ? -0.806 -7.255 14.872 1.00 91.56 150 TRP A CA 1
ATOM 1161 C C . TRP A 1 150 ? -1.732 -7.375 13.652 1.00 91.56 150 TRP A C 1
ATOM 1163 O O . TRP A 1 150 ? -1.245 -7.459 12.531 1.00 91.56 150 TRP A O 1
ATOM 1173 N N . GLY A 1 151 ? -3.056 -7.298 13.843 1.00 92.75 151 GLY A N 1
ATOM 1174 C CA . GLY A 1 151 ? -4.021 -7.297 12.738 1.00 92.75 151 GLY A CA 1
ATOM 1175 C C . GLY A 1 151 ? -3.918 -6.027 11.892 1.00 92.75 151 GLY A C 1
ATOM 1176 O O . GLY A 1 151 ? -3.832 -6.099 10.669 1.00 92.75 151 GLY A O 1
ATOM 1177 N N . ASN A 1 152 ? -3.835 -4.862 12.547 1.00 93.81 152 ASN A N 1
ATOM 1178 C CA . ASN A 1 152 ? -3.567 -3.599 11.857 1.00 93.81 152 ASN A CA 1
ATOM 1179 C C . ASN A 1 152 ? -2.184 -3.605 11.185 1.00 93.81 152 ASN A C 1
ATOM 1181 O O . ASN A 1 152 ? -2.059 -3.122 10.069 1.00 93.81 152 ASN A O 1
ATOM 1185 N N . GLY A 1 153 ? -1.163 -4.157 11.846 1.00 94.94 153 GLY A N 1
ATOM 1186 C CA . GLY A 1 153 ? 0.194 -4.266 11.314 1.00 94.94 153 GLY A CA 1
ATOM 1187 C C . GLY A 1 153 ? 0.247 -5.103 10.040 1.00 94.94 153 GLY A C 1
ATOM 1188 O O . GLY A 1 153 ? 0.832 -4.662 9.062 1.00 94.94 153 GLY A O 1
ATOM 1189 N N . ALA A 1 154 ? -0.437 -6.250 10.004 1.00 96.25 154 ALA A N 1
ATOM 1190 C CA . ALA A 1 154 ? -0.522 -7.073 8.799 1.00 96.25 154 ALA A CA 1
ATOM 1191 C C . ALA A 1 154 ? -1.195 -6.335 7.630 1.00 96.25 154 ALA A C 1
ATOM 1193 O O . ALA A 1 154 ? -0.719 -6.410 6.502 1.00 96.25 154 ALA A O 1
ATOM 1194 N N . ALA A 1 155 ? -2.268 -5.584 7.900 1.00 94.81 155 ALA A N 1
ATOM 1195 C CA . ALA A 1 155 ? -2.931 -4.769 6.882 1.00 94.81 155 ALA A CA 1
ATOM 1196 C C . ALA A 1 155 ? -2.041 -3.618 6.382 1.00 94.81 155 ALA A C 1
ATOM 1198 O O . ALA A 1 155 ? -1.994 -3.368 5.179 1.00 94.81 155 ALA A O 1
ATOM 1199 N N . VAL A 1 156 ? -1.319 -2.949 7.291 1.00 96.38 156 VAL A N 1
ATOM 1200 C CA . VAL A 1 156 ? -0.347 -1.905 6.940 1.00 96.38 156 VAL A CA 1
ATOM 1201 C C . VAL A 1 156 ? 0.753 -2.487 6.065 1.00 96.38 156 VAL A C 1
ATOM 1203 O O . VAL A 1 156 ? 0.973 -1.948 4.996 1.00 96.38 156 VAL A O 1
ATOM 1206 N N . LEU A 1 157 ? 1.372 -3.604 6.456 1.00 97.69 157 LEU A N 1
ATOM 1207 C CA . LEU A 1 157 ? 2.437 -4.253 5.683 1.00 97.69 157 LEU A CA 1
ATOM 1208 C C . LEU A 1 157 ? 1.964 -4.707 4.295 1.00 97.69 157 LEU A C 1
ATOM 1210 O O . LEU A 1 157 ? 2.677 -4.531 3.307 1.00 97.69 157 LEU A O 1
ATOM 1214 N N . ALA A 1 158 ? 0.746 -5.248 4.200 1.00 97.44 158 ALA A N 1
ATOM 1215 C CA . ALA A 1 158 ? 0.170 -5.652 2.921 1.00 97.44 158 ALA A CA 1
ATOM 1216 C C . ALA A 1 158 ? -0.037 -4.443 1.997 1.00 97.44 158 ALA A C 1
ATOM 1218 O O . ALA A 1 158 ? 0.335 -4.487 0.831 1.00 97.44 158 ALA A O 1
ATOM 1219 N N . SER A 1 159 ? -0.596 -3.352 2.525 1.00 97.19 159 SER A N 1
ATOM 1220 C CA . SER A 1 159 ? -0.807 -2.122 1.759 1.00 97.19 159 SER A CA 1
ATOM 1221 C C . SER A 1 159 ? 0.517 -1.461 1.387 1.00 97.19 159 SER A C 1
ATOM 1223 O O . SER A 1 159 ? 0.778 -1.169 0.225 1.00 97.19 159 SER A O 1
ATOM 1225 N N . SER A 1 160 ? 1.401 -1.278 2.362 1.00 97.31 160 SER A N 1
ATOM 1226 C CA . SER A 1 160 ? 2.647 -0.549 2.194 1.00 97.31 160 SER A CA 1
ATOM 1227 C C . SER A 1 160 ? 3.674 -1.277 1.346 1.00 97.31 160 SER A C 1
ATOM 1229 O O . SER A 1 160 ? 4.616 -0.633 0.939 1.00 97.31 160 SER A O 1
ATOM 1231 N N . SER A 1 161 ? 3.553 -2.579 1.084 1.00 97.44 161 SER A N 1
ATOM 1232 C CA . SER A 1 161 ? 4.457 -3.291 0.164 1.00 97.44 161 SER A CA 1
ATOM 1233 C C . SER A 1 161 ? 4.066 -3.123 -1.308 1.00 97.44 161 SER A C 1
ATOM 1235 O O . SER A 1 161 ? 4.917 -3.280 -2.184 1.00 97.44 161 SER A O 1
ATOM 1237 N N . MET A 1 162 ? 2.818 -2.735 -1.598 1.00 97.56 162 MET A N 1
ATOM 1238 C CA . MET A 1 162 ? 2.320 -2.545 -2.965 1.00 97.56 162 MET A CA 1
ATOM 1239 C C . MET A 1 162 ? 3.122 -1.563 -3.833 1.00 97.56 162 MET A C 1
ATOM 1241 O O . MET A 1 162 ? 3.230 -1.858 -5.021 1.00 97.56 162 MET A O 1
ATOM 1245 N N . PRO A 1 163 ? 3.723 -0.460 -3.329 1.00 96.56 163 PRO A N 1
ATOM 1246 C CA . PRO A 1 163 ? 4.601 0.365 -4.150 1.00 96.56 163 PRO A CA 1
ATOM 1247 C C . PRO A 1 163 ? 5.755 -0.436 -4.766 1.00 96.56 163 PRO A C 1
ATOM 1249 O O . PRO A 1 163 ? 5.981 -0.335 -5.967 1.00 96.56 163 PRO A O 1
ATOM 1252 N N . THR A 1 164 ? 6.435 -1.284 -3.981 1.00 95.00 164 THR A N 1
ATOM 1253 C CA . THR A 1 164 ? 7.521 -2.152 -4.482 1.00 95.00 164 THR A CA 1
ATOM 1254 C C . THR A 1 164 ? 6.992 -3.153 -5.496 1.00 95.00 164 THR A C 1
ATOM 1256 O O . THR A 1 164 ? 7.554 -3.294 -6.581 1.00 95.00 164 THR A O 1
ATOM 1259 N N . VAL A 1 165 ? 5.893 -3.833 -5.150 1.00 96.19 165 VAL A N 1
ATOM 1260 C CA . VAL A 1 165 ? 5.320 -4.875 -6.005 1.00 96.19 165 VAL A CA 1
ATOM 1261 C C . VAL A 1 165 ? 4.896 -4.268 -7.340 1.00 96.19 165 VAL A C 1
ATOM 1263 O O . VAL A 1 165 ? 5.335 -4.742 -8.374 1.00 96.19 165 VAL A O 1
ATOM 1266 N N . ILE A 1 166 ? 4.110 -3.193 -7.351 1.00 96.44 166 ILE A N 1
ATOM 1267 C CA . ILE A 1 166 ? 3.610 -2.590 -8.592 1.00 96.44 166 ILE A CA 1
ATOM 1268 C C . ILE A 1 166 ? 4.750 -1.978 -9.411 1.00 96.44 166 ILE A C 1
ATOM 1270 O O . ILE A 1 166 ? 4.796 -2.197 -10.620 1.00 96.44 166 ILE A O 1
ATOM 1274 N N . ALA A 1 167 ? 5.705 -1.289 -8.775 1.00 93.38 167 ALA A N 1
ATOM 1275 C CA . ALA A 1 167 ? 6.848 -0.721 -9.488 1.00 93.38 167 ALA A CA 1
ATOM 1276 C C . ALA A 1 167 ? 7.697 -1.798 -10.189 1.00 93.38 167 ALA A C 1
ATOM 1278 O O . ALA A 1 167 ? 8.201 -1.549 -11.280 1.00 93.38 167 ALA A O 1
ATOM 1279 N N . SER A 1 168 ? 7.794 -3.015 -9.630 1.00 92.94 168 SER A N 1
ATOM 1280 C CA . SER A 1 168 ? 8.521 -4.131 -10.266 1.00 92.94 168 SER A CA 1
ATOM 1281 C C . SER A 1 168 ? 7.892 -4.635 -11.576 1.00 92.94 168 SER A C 1
ATOM 1283 O O . SER A 1 168 ? 8.567 -5.281 -12.374 1.00 92.94 168 SER A O 1
ATOM 1285 N N . PHE A 1 169 ? 6.619 -4.312 -11.837 1.00 94.00 169 PHE A N 1
ATOM 1286 C CA . PHE A 1 169 ? 5.910 -4.633 -13.087 1.00 94.00 169 PHE A CA 1
ATOM 1287 C C . PHE A 1 169 ? 5.673 -3.394 -13.970 1.00 94.00 169 PHE A C 1
ATOM 1289 O O . PHE A 1 169 ? 4.894 -3.457 -14.927 1.00 94.00 169 PHE A O 1
ATOM 1296 N N . GLY A 1 170 ? 6.346 -2.286 -13.649 1.00 91.81 170 GLY A N 1
ATOM 1297 C CA . GLY A 1 170 ? 6.267 -1.006 -14.341 1.00 91.81 170 GLY A CA 1
ATOM 1298 C C . GLY A 1 170 ? 6.901 -0.971 -15.732 1.00 91.81 170 GLY A C 1
ATOM 1299 O O . GLY A 1 170 ? 7.214 -1.995 -16.348 1.00 91.81 170 GLY A O 1
ATOM 1300 N N . ASP A 1 171 ? 7.044 0.249 -16.231 1.00 89.94 171 ASP A N 1
ATOM 1301 C CA . ASP A 1 171 ? 7.713 0.582 -17.478 1.00 89.94 171 ASP A CA 1
ATOM 1302 C C . ASP A 1 171 ? 9.225 0.307 -17.366 1.00 89.94 171 ASP A C 1
ATOM 1304 O O . ASP A 1 171 ? 9.890 0.896 -16.505 1.00 89.94 171 ASP A O 1
ATOM 1308 N N . PRO A 1 172 ? 9.793 -0.570 -18.215 1.00 83.62 172 PRO A N 1
ATOM 1309 C CA . PRO A 1 172 ? 11.232 -0.804 -18.264 1.00 83.62 172 PRO A CA 1
ATOM 1310 C C . PRO A 1 172 ? 12.056 0.460 -18.508 1.00 83.62 172 PRO A C 1
ATOM 1312 O O . PRO A 1 172 ? 13.170 0.537 -17.995 1.00 83.62 172 PRO A O 1
ATOM 1315 N N . ALA A 1 173 ? 11.506 1.460 -19.207 1.00 81.69 173 ALA A N 1
ATOM 1316 C CA . ALA A 1 173 ? 12.194 2.724 -19.454 1.00 81.69 173 ALA A CA 1
ATOM 1317 C C . ALA A 1 173 ? 12.587 3.407 -18.134 1.00 81.69 173 ALA A C 1
ATOM 1319 O O . ALA A 1 173 ? 13.741 3.790 -17.955 1.00 81.69 173 ALA A O 1
ATOM 1320 N N . LYS A 1 174 ? 11.682 3.426 -17.147 1.00 82.06 174 LYS A N 1
ATOM 1321 C CA . LYS A 1 174 ? 11.960 3.984 -15.813 1.00 82.06 174 LYS A CA 1
ATOM 1322 C C . LYS A 1 174 ? 12.975 3.176 -15.006 1.00 82.06 174 LYS A C 1
ATOM 1324 O O . LYS A 1 174 ? 13.682 3.726 -14.169 1.00 82.06 174 LYS A O 1
ATOM 1329 N N . LEU A 1 175 ? 13.055 1.862 -15.223 1.00 77.56 175 LEU A N 1
ATOM 1330 C CA . LEU A 1 175 ? 14.126 1.053 -14.628 1.00 77.56 175 LEU A CA 1
ATOM 1331 C C . LEU A 1 175 ? 15.476 1.359 -15.292 1.00 77.56 175 LEU A C 1
ATOM 1333 O O . LEU A 1 175 ? 16.515 1.302 -14.634 1.00 77.56 175 LEU A O 1
ATOM 1337 N N . SER A 1 176 ? 15.458 1.681 -16.586 1.00 78.62 176 SER A N 1
ATOM 1338 C CA . SER A 1 176 ? 16.650 1.942 -17.387 1.00 78.62 176 SER A CA 1
ATOM 1339 C C . SER A 1 176 ? 17.268 3.329 -17.173 1.00 78.62 176 SER A C 1
ATOM 1341 O O . SER A 1 176 ? 18.424 3.519 -17.538 1.00 78.62 176 SER A O 1
ATOM 1343 N N . ASP A 1 177 ? 16.596 4.256 -16.480 1.00 75.81 177 ASP A N 1
ATOM 1344 C CA . ASP A 1 177 ? 17.173 5.554 -16.076 1.00 75.81 177 ASP A CA 1
ATOM 1345 C C . ASP A 1 177 ? 18.483 5.385 -15.274 1.00 75.81 177 ASP A C 1
ATOM 1347 O O . ASP A 1 177 ? 19.408 6.196 -15.358 1.00 75.81 177 ASP A O 1
ATOM 1351 N N . GLY A 1 178 ? 18.626 4.265 -14.553 1.00 72.88 178 GLY A N 1
ATOM 1352 C CA . GLY A 1 178 ? 19.861 3.898 -13.857 1.00 72.88 178 GLY A CA 1
ATOM 1353 C C . GLY A 1 178 ? 21.050 3.585 -14.778 1.00 72.88 178 GLY A C 1
ATOM 1354 O O . GLY A 1 178 ? 22.191 3.626 -14.319 1.00 72.88 178 GLY A O 1
ATOM 1355 N N . CYS A 1 179 ? 20.829 3.314 -16.070 1.00 78.50 179 CYS A N 1
ATOM 1356 C CA . CYS A 1 179 ? 21.875 2.977 -17.043 1.00 78.50 179 CYS A CA 1
ATOM 1357 C C . CYS A 1 179 ? 22.796 4.151 -17.404 1.00 78.50 179 CYS A C 1
ATOM 1359 O O . CYS A 1 179 ? 23.868 3.931 -17.978 1.00 78.50 179 CYS A O 1
ATOM 1361 N N . ALA A 1 180 ? 22.441 5.387 -17.043 1.00 73.00 180 ALA A N 1
ATOM 1362 C CA . ALA A 1 180 ? 23.344 6.530 -17.174 1.00 73.00 180 ALA A CA 1
ATOM 1363 C C . ALA A 1 180 ? 24.636 6.337 -16.353 1.00 73.00 180 ALA A C 1
ATOM 1365 O O . ALA A 1 180 ? 25.722 6.710 -16.795 1.00 73.00 180 ALA A O 1
ATOM 1366 N N . VAL A 1 181 ? 24.538 5.675 -15.193 1.00 69.12 181 VAL A N 1
ATOM 1367 C CA . VAL A 1 181 ? 25.655 5.518 -14.250 1.00 69.12 181 VAL A CA 1
ATOM 1368 C C . VAL A 1 181 ? 26.692 4.498 -14.727 1.00 69.12 181 VAL A C 1
ATOM 1370 O O . VAL A 1 181 ? 27.865 4.860 -14.797 1.00 69.12 181 VAL A O 1
ATOM 1373 N N . PRO A 1 182 ? 26.327 3.255 -15.109 1.00 69.75 182 PRO A N 1
ATOM 1374 C CA . PRO A 1 182 ? 27.289 2.306 -15.666 1.00 69.75 182 PRO A CA 1
ATOM 1375 C C . PRO A 1 182 ? 27.956 2.828 -16.937 1.00 69.75 182 PRO A C 1
ATOM 1377 O O . PRO A 1 182 ? 29.155 2.639 -17.108 1.00 69.75 182 PRO A O 1
ATOM 1380 N N . THR A 1 183 ? 27.213 3.529 -17.800 1.00 69.69 183 THR A N 1
ATOM 1381 C CA . THR A 1 183 ? 27.770 4.110 -19.033 1.00 69.69 183 THR A CA 1
ATOM 1382 C C . THR A 1 183 ? 28.868 5.130 -18.708 1.00 69.69 183 THR A C 1
ATOM 1384 O O . THR A 1 183 ? 29.949 5.083 -19.294 1.00 69.69 183 THR A O 1
ATOM 1387 N N . ALA A 1 184 ? 28.628 6.001 -17.720 1.00 70.06 184 ALA A N 1
ATOM 1388 C CA . ALA A 1 184 ? 29.603 6.986 -17.257 1.00 70.06 184 ALA A CA 1
ATOM 1389 C C . ALA A 1 184 ? 30.805 6.343 -16.539 1.00 70.06 184 ALA A C 1
ATOM 1391 O O . ALA A 1 184 ? 31.947 6.664 -16.847 1.00 70.06 184 ALA A O 1
ATOM 1392 N N . LEU A 1 185 ? 30.568 5.398 -15.621 1.00 77.06 185 LEU A N 1
ATOM 1393 C CA . LEU A 1 185 ? 31.629 4.723 -14.857 1.00 77.06 185 LEU A CA 1
ATOM 1394 C C . LEU A 1 185 ? 32.533 3.844 -15.726 1.00 77.06 185 LEU A C 1
ATOM 1396 O O . LEU A 1 185 ? 33.700 3.645 -15.400 1.00 77.06 185 LEU A O 1
ATOM 1400 N N . THR A 1 186 ? 31.996 3.300 -16.816 1.00 77.38 186 THR A N 1
ATOM 1401 C CA . THR A 1 186 ? 32.747 2.439 -17.732 1.00 77.38 186 THR A CA 1
ATOM 1402 C C . THR A 1 186 ? 33.387 3.208 -18.888 1.00 77.38 186 THR A C 1
ATOM 1404 O O . THR A 1 186 ? 33.923 2.574 -19.793 1.00 77.38 186 THR A O 1
ATOM 1407 N N . ASN A 1 187 ? 33.344 4.550 -18.885 1.00 78.94 187 ASN A N 1
ATOM 1408 C CA . ASN A 1 187 ? 33.815 5.401 -19.988 1.00 78.94 187 ASN A CA 1
ATOM 1409 C C . ASN A 1 187 ? 33.290 4.936 -21.363 1.00 78.94 187 ASN A C 1
ATOM 1411 O O . ASN A 1 187 ? 34.002 4.992 -22.364 1.00 78.94 187 ASN A O 1
ATOM 1415 N N . GLY A 1 188 ? 32.053 4.431 -21.404 1.00 74.00 188 GLY A N 1
ATOM 1416 C CA . GLY A 1 188 ? 31.426 3.923 -22.624 1.00 74.00 188 GLY A CA 1
ATOM 1417 C C . GLY A 1 188 ? 31.810 2.500 -23.048 1.00 74.00 188 GLY A C 1
ATOM 1418 O O . GLY A 1 188 ? 31.400 2.093 -24.132 1.00 74.00 188 GLY A O 1
ATOM 1419 N N . LEU A 1 189 ? 32.534 1.716 -22.233 1.00 81.38 189 LEU A N 1
ATOM 1420 C CA . LEU A 1 189 ? 32.754 0.283 -22.519 1.00 81.38 189 LEU A CA 1
ATOM 1421 C C . LEU A 1 189 ? 31.438 -0.507 -22.544 1.00 81.38 189 LEU A C 1
ATOM 1423 O O . LEU A 1 189 ? 31.309 -1.461 -23.306 1.00 81.38 189 LEU A O 1
ATOM 1427 N N . ILE A 1 190 ? 30.464 -0.112 -21.720 1.00 81.50 190 ILE A N 1
ATOM 1428 C CA . ILE A 1 190 ? 29.076 -0.561 -21.842 1.00 81.50 190 ILE A CA 1
ATOM 1429 C C . ILE A 1 190 ? 28.297 0.595 -22.452 1.00 81.50 190 ILE A C 1
ATOM 1431 O O . ILE A 1 190 ? 28.178 1.658 -21.836 1.00 81.50 190 ILE A O 1
ATOM 1435 N N . SER A 1 191 ? 27.766 0.397 -23.659 1.00 87.00 191 SER A N 1
ATOM 1436 C CA . SER A 1 191 ? 26.923 1.414 -24.274 1.00 87.00 191 SER A CA 1
ATOM 1437 C C . SER A 1 191 ? 25.607 1.546 -23.503 1.00 87.00 191 SER A C 1
ATOM 1439 O O . SER A 1 191 ? 25.081 0.574 -22.948 1.00 87.00 191 SER A O 1
ATOM 1441 N N . HIS A 1 192 ? 25.037 2.752 -23.490 1.00 85.31 192 HIS A N 1
ATOM 1442 C CA . HIS A 1 192 ? 23.733 2.984 -22.868 1.00 85.31 192 HIS A CA 1
ATOM 1443 C C . HIS A 1 192 ? 22.662 2.044 -23.447 1.00 85.31 192 HIS A C 1
ATOM 1445 O O . HIS A 1 192 ? 21.872 1.471 -22.700 1.00 85.31 192 HIS A O 1
ATOM 1451 N N . ALA A 1 193 ? 22.696 1.814 -24.765 1.00 87.25 193 ALA A N 1
ATOM 1452 C CA . ALA A 1 193 ? 21.782 0.909 -25.456 1.00 87.25 193 ALA A CA 1
ATOM 1453 C C . ALA A 1 193 ? 21.922 -0.552 -24.991 1.00 87.25 193 ALA A C 1
ATOM 1455 O O . ALA A 1 193 ? 20.911 -1.226 -24.790 1.00 87.25 193 ALA A O 1
ATOM 1456 N N . ASP A 1 194 ? 23.148 -1.033 -24.762 1.00 88.31 194 ASP A N 1
ATOM 1457 C CA . ASP A 1 194 ? 23.380 -2.393 -24.262 1.00 88.31 194 ASP A CA 1
ATOM 1458 C C . ASP A 1 194 ? 22.868 -2.559 -22.828 1.00 88.31 194 ASP A C 1
ATOM 1460 O O . ASP A 1 194 ? 22.241 -3.570 -22.505 1.00 88.31 194 ASP A O 1
ATOM 1464 N N . CYS A 1 195 ? 23.071 -1.546 -21.978 1.00 86.88 195 CYS A N 1
ATOM 1465 C CA . CYS A 1 195 ? 22.531 -1.547 -20.620 1.00 86.88 195 CYS A CA 1
ATOM 1466 C C . CYS A 1 195 ? 20.997 -1.570 -20.621 1.00 86.88 195 CYS A C 1
ATOM 1468 O O . CYS A 1 195 ? 20.402 -2.407 -19.939 1.00 86.88 195 CYS A O 1
ATOM 1470 N N . VAL A 1 196 ? 20.354 -0.705 -21.415 1.00 88.75 196 VAL A N 1
ATOM 1471 C CA . VAL A 1 196 ? 18.888 -0.664 -21.552 1.00 88.75 196 VAL A CA 1
ATOM 1472 C C . VAL A 1 196 ? 18.368 -2.033 -21.988 1.00 88.75 196 VAL A C 1
ATOM 1474 O O . VAL A 1 196 ? 17.499 -2.599 -21.327 1.00 88.75 196 VAL A O 1
ATOM 1477 N N . ARG A 1 197 ? 18.967 -2.628 -23.027 1.00 89.12 197 ARG A N 1
ATOM 1478 C CA . ARG A 1 197 ? 18.573 -3.950 -23.529 1.00 89.12 197 ARG A CA 1
ATOM 1479 C C . ARG A 1 197 ? 18.723 -5.044 -22.470 1.00 89.12 197 ARG A C 1
ATOM 1481 O O . ARG A 1 197 ? 17.858 -5.914 -22.365 1.00 89.12 197 ARG A O 1
ATOM 1488 N N . TYR A 1 198 ? 19.795 -5.009 -21.677 1.00 87.44 198 TYR A N 1
ATOM 1489 C CA . TYR A 1 198 ? 20.004 -5.952 -20.577 1.00 87.44 198 TYR A CA 1
ATOM 1490 C C . TYR A 1 198 ? 18.929 -5.811 -19.488 1.00 87.44 198 TYR A C 1
ATOM 1492 O O . TYR A 1 198 ? 18.362 -6.814 -19.046 1.00 87.44 198 TYR A O 1
ATOM 1500 N N . VAL A 1 199 ? 18.610 -4.575 -19.089 1.00 87.44 199 VAL A N 1
ATOM 1501 C CA . VAL A 1 199 ? 17.575 -4.269 -18.087 1.00 87.44 199 VAL A CA 1
ATOM 1502 C C . VAL A 1 199 ? 16.191 -4.697 -18.573 1.00 87.44 199 VAL A C 1
ATOM 1504 O O . VAL A 1 199 ? 15.463 -5.363 -17.836 1.00 87.44 199 VAL A O 1
ATOM 1507 N N . GLU A 1 200 ? 15.832 -4.374 -19.816 1.00 88.75 200 GLU A N 1
ATOM 1508 C CA . GLU A 1 200 ? 14.558 -4.771 -20.421 1.00 88.75 200 GLU A CA 1
ATOM 1509 C C . GLU A 1 200 ? 14.411 -6.289 -20.493 1.00 88.75 200 GLU A C 1
ATOM 1511 O O . GLU A 1 200 ? 13.368 -6.836 -20.118 1.00 88.75 200 GLU A O 1
ATOM 1516 N N . HIS A 1 201 ? 15.468 -6.981 -20.924 1.00 89.00 201 HIS A N 1
ATOM 1517 C CA . HIS A 1 201 ? 15.478 -8.434 -21.004 1.00 89.00 201 HIS A CA 1
ATOM 1518 C C . HIS A 1 201 ? 15.335 -9.073 -19.617 1.00 89.00 201 HIS A C 1
ATOM 1520 O O . HIS A 1 201 ? 14.490 -9.948 -19.421 1.00 89.00 201 HIS A O 1
ATOM 1526 N N . GLY A 1 202 ? 16.087 -8.595 -18.622 1.00 88.44 202 GLY A N 1
ATOM 1527 C CA . GLY A 1 202 ? 15.979 -9.075 -17.245 1.00 88.44 202 GLY A CA 1
ATOM 1528 C C . GLY A 1 202 ? 14.601 -8.820 -16.626 1.00 88.44 202 GLY A C 1
ATOM 1529 O O . GLY A 1 202 ? 14.037 -9.712 -15.990 1.00 88.44 202 GLY A O 1
ATOM 1530 N N . ALA A 1 203 ? 14.005 -7.650 -16.874 1.00 89.06 203 ALA A N 1
ATOM 1531 C CA . ALA A 1 203 ? 12.648 -7.327 -16.439 1.00 89.06 203 ALA A CA 1
ATOM 1532 C C . ALA A 1 203 ? 11.585 -8.192 -17.142 1.00 89.06 203 ALA A C 1
ATOM 1534 O O . ALA A 1 203 ? 10.562 -8.533 -16.544 1.00 89.06 203 ALA A O 1
ATOM 1535 N N . ALA A 1 204 ? 11.788 -8.560 -18.409 1.00 89.75 204 ALA A N 1
ATOM 1536 C CA . ALA A 1 204 ? 10.907 -9.483 -19.122 1.00 89.75 204 ALA A CA 1
ATOM 1537 C C . ALA A 1 204 ? 10.981 -10.901 -18.531 1.00 89.75 204 ALA A C 1
ATOM 1539 O O . ALA A 1 204 ? 9.938 -11.490 -18.243 1.00 89.75 204 ALA A O 1
ATOM 1540 N N . LEU A 1 205 ? 12.188 -11.411 -18.260 1.00 89.75 205 LEU A N 1
ATOM 1541 C CA . LEU A 1 205 ? 12.387 -12.708 -17.600 1.00 89.75 205 LEU A CA 1
ATOM 1542 C C . LEU A 1 205 ? 11.765 -12.729 -16.199 1.00 89.75 205 LEU A C 1
ATOM 1544 O O . LEU A 1 205 ? 11.021 -13.650 -15.867 1.00 89.75 205 LEU A O 1
ATOM 1548 N N . PHE A 1 206 ? 11.989 -11.674 -15.408 1.00 90.81 206 PHE A N 1
ATOM 1549 C CA . PHE A 1 206 ? 11.397 -11.505 -14.078 1.00 90.81 206 PHE A CA 1
ATOM 1550 C C . PHE A 1 206 ? 9.867 -11.631 -14.088 1.00 90.81 206 PHE A C 1
ATOM 1552 O O . PHE A 1 206 ? 9.303 -12.235 -13.171 1.00 90.81 206 PHE A O 1
ATOM 1559 N N . ARG A 1 207 ? 9.203 -11.067 -15.106 1.00 92.44 207 ARG A N 1
ATOM 1560 C CA . ARG A 1 207 ? 7.740 -11.082 -15.253 1.00 92.44 207 ARG A CA 1
ATOM 1561 C C . ARG A 1 207 ? 7.221 -12.408 -15.803 1.00 92.44 207 ARG A C 1
ATOM 1563 O O . ARG A 1 207 ? 6.240 -12.934 -15.281 1.00 92.44 207 ARG A O 1
ATOM 1570 N N . GLY A 1 208 ? 7.877 -12.930 -16.837 1.00 92.06 208 GLY A N 1
ATOM 1571 C CA . GLY A 1 208 ? 7.407 -14.061 -17.637 1.00 92.06 208 GLY A CA 1
ATOM 1572 C C . GLY A 1 208 ? 7.763 -15.447 -17.098 1.00 92.06 208 GLY A C 1
ATOM 1573 O O . GLY A 1 208 ? 7.195 -16.429 -17.566 1.00 92.06 208 GLY A O 1
ATOM 1574 N N . GLN A 1 209 ? 8.672 -15.561 -16.125 1.00 91.62 209 GLN A N 1
ATOM 1575 C CA . GLN A 1 209 ? 9.103 -16.854 -15.584 1.00 91.62 209 GLN A CA 1
ATOM 1576 C C . GLN A 1 209 ? 8.609 -17.088 -14.155 1.00 91.62 209 GLN A C 1
ATOM 1578 O O . GLN A 1 209 ? 8.526 -16.167 -13.340 1.00 91.62 209 GLN A O 1
ATOM 1583 N N . LEU A 1 210 ? 8.306 -18.350 -13.840 1.00 92.50 210 LEU A N 1
ATOM 1584 C CA . LEU A 1 210 ? 8.037 -18.771 -12.467 1.00 92.50 210 LEU A CA 1
ATOM 1585 C C . LEU A 1 210 ?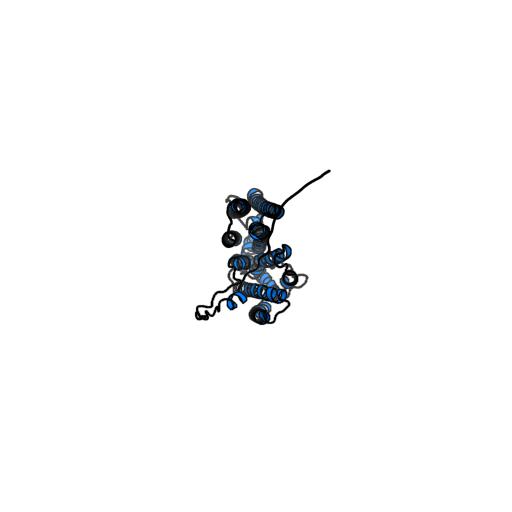 9.296 -18.587 -11.602 1.00 92.50 210 LEU A C 1
ATOM 1587 O O . LEU A 1 210 ? 10.404 -18.852 -12.073 1.00 92.50 210 LEU A O 1
ATOM 1591 N N . PRO A 1 211 ? 9.146 -18.155 -10.339 1.00 90.69 211 PRO A N 1
ATOM 1592 C CA . PRO A 1 211 ? 10.286 -17.945 -9.460 1.00 90.69 211 PRO A CA 1
ATOM 1593 C C . PRO A 1 211 ? 10.950 -19.280 -9.105 1.00 90.69 211 PRO A C 1
ATOM 1595 O O . PRO A 1 211 ? 10.298 -20.207 -8.624 1.00 90.69 211 PRO A O 1
ATOM 1598 N N . THR A 1 212 ? 12.262 -19.360 -9.310 1.00 90.00 212 THR A N 1
ATOM 1599 C CA . THR A 1 212 ? 13.110 -20.450 -8.813 1.00 90.00 212 THR A CA 1
ATOM 1600 C C . THR A 1 212 ? 13.828 -19.986 -7.541 1.00 90.00 212 THR A C 1
ATOM 1602 O O . THR A 1 212 ? 13.872 -18.781 -7.279 1.00 90.00 212 THR A O 1
ATOM 1605 N N . PRO A 1 213 ? 14.403 -20.889 -6.723 1.00 89.31 213 PRO A N 1
ATOM 1606 C CA . PRO A 1 213 ? 15.165 -20.484 -5.538 1.00 89.31 213 PRO A CA 1
ATOM 1607 C C . PRO A 1 213 ? 16.275 -19.462 -5.836 1.00 89.31 213 PRO A C 1
ATOM 1609 O O . PRO A 1 213 ? 16.525 -18.580 -5.021 1.00 89.31 213 PRO A O 1
ATOM 1612 N N . GLU A 1 214 ? 16.883 -19.531 -7.022 1.00 85.44 214 GLU A N 1
ATOM 1613 C CA . GLU A 1 214 ? 17.941 -18.614 -7.462 1.00 85.44 214 GLU A CA 1
ATOM 1614 C C . GLU A 1 214 ? 17.405 -17.250 -7.926 1.00 85.44 214 GLU A C 1
ATOM 1616 O O . GLU A 1 214 ? 18.037 -16.222 -7.702 1.00 85.44 214 GLU A O 1
ATOM 1621 N N . THR A 1 215 ? 16.221 -17.211 -8.548 1.00 82.38 215 THR A N 1
ATOM 1622 C CA . THR A 1 215 ? 15.644 -15.982 -9.128 1.00 82.38 215 THR A CA 1
ATOM 1623 C C . THR A 1 215 ? 14.587 -15.319 -8.239 1.00 82.38 215 THR A C 1
ATOM 1625 O O . THR A 1 215 ? 13.998 -14.300 -8.625 1.00 82.38 215 THR A O 1
ATOM 1628 N N . TRP A 1 216 ? 14.340 -15.871 -7.041 1.00 86.88 216 TRP A N 1
ATOM 1629 C CA . TRP A 1 216 ? 13.266 -15.440 -6.140 1.00 86.88 216 TRP A CA 1
ATOM 1630 C C . TRP A 1 216 ? 13.373 -13.951 -5.786 1.00 86.88 216 TRP A C 1
ATOM 1632 O O . TRP A 1 216 ? 12.419 -13.189 -5.981 1.00 86.88 216 TRP A O 1
ATOM 1642 N N . TRP A 1 217 ? 14.563 -13.525 -5.350 1.00 82.81 217 TRP A N 1
ATOM 1643 C CA . TRP A 1 217 ? 14.890 -12.141 -4.993 1.00 82.81 217 TRP A CA 1
ATOM 1644 C C . TRP A 1 217 ? 15.901 -11.538 -5.971 1.00 82.81 217 TRP A C 1
ATOM 1646 O O . TRP A 1 217 ? 17.058 -11.308 -5.636 1.00 82.81 217 TRP A O 1
ATOM 1656 N N . SER A 1 218 ? 15.459 -11.276 -7.200 1.00 79.75 218 SER A N 1
ATOM 1657 C CA . SER A 1 218 ? 16.249 -10.515 -8.174 1.00 79.75 218 SER A CA 1
ATOM 1658 C C . SER A 1 218 ? 16.207 -9.011 -7.885 1.00 79.75 218 SER A C 1
ATOM 1660 O O . SER A 1 218 ? 15.226 -8.526 -7.324 1.00 79.75 218 SER A O 1
ATOM 1662 N N . THR A 1 219 ? 17.173 -8.244 -8.394 1.00 77.50 219 THR A N 1
ATOM 1663 C CA . THR A 1 219 ? 17.170 -6.766 -8.346 1.00 77.50 219 THR A CA 1
ATOM 1664 C C . THR A 1 219 ? 15.863 -6.157 -8.873 1.00 77.50 219 THR A C 1
ATOM 1666 O O . THR A 1 219 ? 15.361 -5.186 -8.316 1.00 77.50 219 THR A O 1
ATOM 1669 N N . TYR A 1 220 ? 15.239 -6.787 -9.876 1.00 83.88 220 TYR 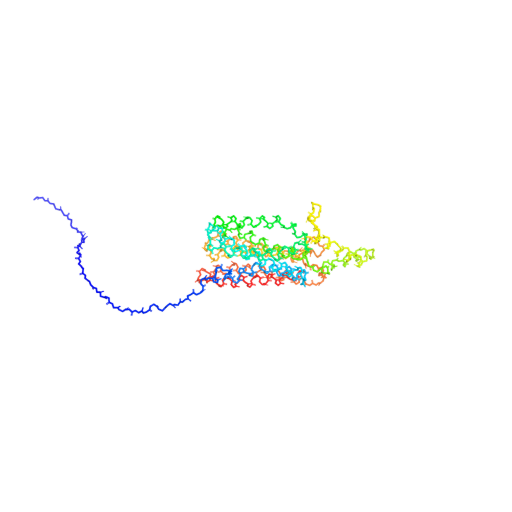A N 1
ATOM 1670 C CA . TYR A 1 220 ? 13.942 -6.375 -10.430 1.00 83.88 220 TYR A CA 1
ATOM 1671 C C . TYR A 1 220 ? 12.767 -6.549 -9.458 1.00 83.88 220 TYR A C 1
ATOM 1673 O O . TYR A 1 220 ? 11.770 -5.850 -9.577 1.00 83.88 220 TYR A O 1
ATOM 1681 N N . ALA A 1 221 ? 12.882 -7.451 -8.477 1.00 83.81 221 ALA A N 1
ATOM 1682 C CA . ALA A 1 221 ? 11.843 -7.683 -7.477 1.00 83.81 221 ALA A CA 1
ATOM 1683 C C . ALA A 1 221 ? 11.758 -6.530 -6.471 1.00 83.81 221 ALA A C 1
ATOM 1685 O O . ALA A 1 221 ? 10.703 -6.305 -5.889 1.00 83.81 221 ALA A O 1
ATOM 1686 N N . LEU A 1 222 ? 12.867 -5.821 -6.249 1.00 86.69 222 LEU A N 1
ATOM 1687 C CA . LEU A 1 222 ? 13.005 -4.794 -5.221 1.00 86.69 222 LEU A CA 1
ATOM 1688 C C . LEU A 1 222 ? 13.545 -3.493 -5.839 1.00 86.69 222 LEU A C 1
ATOM 1690 O O . LEU A 1 222 ? 14.653 -3.075 -5.498 1.00 86.69 222 LEU A O 1
ATOM 1694 N N . PRO A 1 223 ? 12.789 -2.835 -6.743 1.00 86.88 223 PRO A N 1
ATOM 1695 C CA . PRO A 1 223 ? 13.192 -1.538 -7.274 1.00 86.88 223 PRO A CA 1
ATOM 1696 C C . PRO A 1 223 ? 13.356 -0.543 -6.120 1.00 86.88 223 PRO A C 1
ATOM 1698 O O . PRO A 1 223 ? 12.463 -0.406 -5.281 1.00 86.88 223 PRO A O 1
ATOM 1701 N N . SER A 1 224 ? 14.490 0.156 -6.072 1.00 82.75 224 SER A N 1
ATOM 1702 C CA . SER A 1 224 ? 14.883 1.012 -4.941 1.00 82.75 224 SER A CA 1
ATOM 1703 C C . SER A 1 224 ? 13.846 2.092 -4.618 1.00 82.75 224 SER A C 1
ATOM 1705 O O . SER A 1 224 ? 13.486 2.253 -3.454 1.00 82.75 224 SER A O 1
ATOM 1707 N N . ALA A 1 225 ? 13.305 2.770 -5.635 1.00 84.25 225 ALA A N 1
ATOM 1708 C CA . ALA A 1 225 ? 12.250 3.773 -5.470 1.00 84.25 225 ALA A CA 1
ATOM 1709 C C . ALA A 1 225 ? 10.955 3.164 -4.899 1.00 84.25 225 ALA A C 1
ATOM 1711 O O . ALA A 1 225 ? 10.366 3.693 -3.954 1.00 84.25 225 ALA A O 1
ATOM 1712 N N . GLY A 1 226 ? 10.544 1.996 -5.408 1.00 90.44 226 GLY A N 1
ATOM 1713 C CA . GLY A 1 226 ? 9.386 1.263 -4.891 1.00 90.44 226 GLY A CA 1
ATOM 1714 C C . GLY A 1 226 ? 9.587 0.796 -3.445 1.00 90.44 226 GLY A C 1
ATOM 1715 O O . GLY A 1 226 ? 8.670 0.911 -2.624 1.00 90.44 226 GLY A O 1
ATOM 1716 N N . LEU A 1 227 ? 10.795 0.339 -3.101 1.00 91.44 227 LEU A N 1
ATOM 1717 C CA . LEU A 1 227 ? 11.167 -0.062 -1.744 1.00 91.44 227 LEU A CA 1
ATOM 1718 C C . LEU A 1 227 ? 11.175 1.134 -0.785 1.00 91.44 227 LEU A C 1
ATOM 1720 O O . LEU A 1 227 ? 10.608 1.039 0.304 1.00 91.44 227 LEU A O 1
ATOM 1724 N N . ALA A 1 228 ? 11.741 2.271 -1.197 1.00 88.19 228 ALA A N 1
ATOM 1725 C CA . ALA A 1 228 ? 11.738 3.508 -0.420 1.00 88.19 228 ALA A CA 1
ATOM 1726 C C . ALA A 1 228 ? 10.307 3.987 -0.132 1.00 88.19 228 ALA A C 1
ATOM 1728 O O . ALA A 1 228 ? 9.955 4.224 1.027 1.00 88.19 228 ALA A O 1
ATOM 1729 N N . ALA A 1 229 ? 9.443 4.022 -1.154 1.00 92.19 229 ALA A N 1
ATOM 1730 C CA . ALA A 1 229 ? 8.022 4.320 -0.989 1.00 92.19 229 ALA A CA 1
ATOM 1731 C C . ALA A 1 229 ? 7.335 3.330 -0.046 1.00 92.19 229 ALA A C 1
ATOM 1733 O O . ALA A 1 229 ? 6.537 3.727 0.805 1.00 92.19 229 ALA A O 1
ATOM 1734 N N . SER A 1 230 ? 7.678 2.046 -0.146 1.00 95.50 230 SER A N 1
ATOM 1735 C CA . SER A 1 230 ? 7.079 1.010 0.690 1.00 95.50 230 SER A CA 1
ATOM 1736 C C . SER A 1 230 ? 7.436 1.164 2.164 1.00 95.50 230 SER A C 1
ATOM 1738 O O . SER A 1 230 ? 6.562 1.089 3.030 1.00 95.50 230 SER A O 1
ATOM 1740 N N . LEU A 1 231 ? 8.704 1.453 2.461 1.00 94.69 231 LEU A N 1
ATOM 1741 C CA . LEU A 1 231 ? 9.168 1.752 3.814 1.00 94.69 231 LEU A CA 1
ATOM 1742 C C . LEU A 1 231 ? 8.526 3.034 4.353 1.00 94.69 231 LEU A C 1
ATOM 1744 O O . LEU A 1 231 ? 8.059 3.053 5.494 1.00 94.69 231 LEU A O 1
ATOM 1748 N N . LEU A 1 232 ? 8.432 4.080 3.527 1.00 93.12 232 LEU A N 1
ATOM 1749 C CA . LEU A 1 232 ? 7.777 5.331 3.896 1.00 93.12 232 LEU A CA 1
ATOM 1750 C C . LEU A 1 232 ? 6.305 5.103 4.271 1.00 93.12 232 LEU A C 1
ATOM 1752 O O . LEU A 1 232 ? 5.868 5.520 5.348 1.00 93.12 232 LEU A O 1
ATOM 1756 N N . PHE A 1 233 ? 5.534 4.406 3.433 1.00 95.81 233 PHE A N 1
ATOM 1757 C CA . PHE A 1 233 ? 4.141 4.081 3.746 1.00 95.81 233 PHE A CA 1
ATOM 1758 C C . PHE A 1 233 ? 4.021 3.170 4.967 1.00 95.81 233 PHE A C 1
ATOM 1760 O O . PHE A 1 233 ? 3.145 3.401 5.797 1.00 95.81 233 PHE A O 1
ATOM 1767 N N . ALA A 1 234 ? 4.903 2.181 5.131 1.00 96.94 234 ALA A N 1
ATOM 1768 C CA . ALA A 1 234 ? 4.875 1.285 6.286 1.00 96.94 234 ALA A CA 1
ATOM 1769 C C . ALA A 1 234 ? 5.046 2.071 7.592 1.00 96.94 234 ALA A C 1
ATOM 1771 O O . ALA A 1 234 ? 4.247 1.935 8.523 1.00 96.94 234 ALA A O 1
ATOM 1772 N N . LEU A 1 235 ? 6.059 2.942 7.643 1.00 95.94 235 LEU A N 1
ATOM 1773 C CA . LEU A 1 235 ? 6.376 3.738 8.824 1.00 95.94 235 LEU A CA 1
ATOM 1774 C C . LEU A 1 235 ? 5.283 4.764 9.133 1.00 95.94 235 LEU A C 1
ATOM 1776 O O . LEU A 1 235 ? 4.855 4.895 10.284 1.00 95.94 235 LEU A O 1
ATOM 1780 N N . THR A 1 236 ? 4.794 5.474 8.118 1.00 95.44 236 THR A N 1
ATOM 1781 C CA . THR A 1 236 ? 3.766 6.506 8.305 1.00 95.44 236 THR A CA 1
ATOM 1782 C C . THR A 1 236 ? 2.401 5.913 8.647 1.00 95.44 236 THR A C 1
ATOM 1784 O O . THR A 1 236 ? 1.780 6.354 9.615 1.00 95.44 236 THR A O 1
ATOM 1787 N N . GLN A 1 237 ? 1.950 4.866 7.948 1.00 95.69 237 GLN A N 1
ATOM 1788 C CA . GLN A 1 237 ? 0.658 4.236 8.228 1.00 95.69 237 GLN A CA 1
ATOM 1789 C C . GLN A 1 237 ? 0.643 3.506 9.570 1.00 95.69 237 GLN A C 1
ATOM 1791 O O . GLN A 1 237 ? -0.366 3.551 10.279 1.00 95.69 237 GLN A O 1
ATOM 1796 N N . PHE A 1 238 ? 1.747 2.870 9.973 1.00 96.31 238 PHE A N 1
ATOM 1797 C CA . PHE A 1 238 ? 1.826 2.283 11.310 1.00 96.31 238 PHE A CA 1
ATOM 1798 C C . PHE A 1 238 ? 1.783 3.366 12.402 1.00 96.31 238 PHE A C 1
ATOM 1800 O O . PHE A 1 238 ? 1.071 3.211 13.399 1.00 96.31 238 PHE A O 1
ATOM 1807 N N . GLY A 1 239 ? 2.443 4.509 12.181 1.00 95.56 239 GLY A N 1
ATOM 1808 C CA . GLY A 1 239 ? 2.318 5.691 13.040 1.00 95.56 239 GLY A CA 1
ATOM 1809 C C . GLY A 1 239 ? 0.872 6.180 13.150 1.00 95.56 239 GLY A C 1
ATOM 1810 O O . GLY A 1 239 ? 0.362 6.381 14.257 1.00 95.56 239 GLY A O 1
ATOM 1811 N N . SER A 1 240 ? 0.164 6.258 12.023 1.00 94.12 240 SER A N 1
ATOM 1812 C CA . SER A 1 240 ? -1.269 6.555 11.973 1.00 94.12 240 SER A CA 1
ATOM 1813 C C . SER A 1 240 ? -2.117 5.559 12.766 1.00 94.12 240 SER A C 1
ATOM 1815 O O . SER A 1 240 ? -3.032 5.969 13.478 1.00 94.12 240 SER A O 1
ATOM 1817 N N . VAL A 1 241 ? -1.807 4.258 12.738 1.00 94.25 241 VAL A N 1
ATOM 1818 C CA . VAL A 1 241 ? -2.514 3.258 13.559 1.00 94.25 241 VAL A CA 1
ATOM 1819 C C . VAL A 1 241 ? -2.384 3.570 15.052 1.00 94.25 241 VAL A C 1
ATOM 1821 O O . VAL A 1 241 ? -3.381 3.495 15.783 1.00 94.25 241 VAL A O 1
ATOM 1824 N N . LEU A 1 242 ? -1.181 3.924 15.514 1.00 95.62 242 LEU A N 1
ATOM 1825 C CA . LEU A 1 242 ? -0.944 4.314 16.906 1.00 95.62 242 LEU A CA 1
ATOM 1826 C C . LEU A 1 242 ? -1.713 5.592 17.250 1.00 95.62 242 LEU A C 1
ATOM 1828 O O . LEU A 1 242 ? -2.429 5.629 18.253 1.00 95.62 242 LEU A O 1
ATOM 1832 N N . PHE A 1 243 ? -1.645 6.602 16.387 1.00 94.75 243 PHE A N 1
ATOM 1833 C CA . PHE A 1 243 ? -2.351 7.864 16.572 1.00 94.75 243 PHE A CA 1
ATOM 1834 C C . PHE A 1 243 ? -3.879 7.685 16.612 1.00 94.75 243 PHE A C 1
ATOM 1836 O O . PHE A 1 243 ? -4.535 8.122 17.555 1.00 94.75 243 PHE A O 1
ATOM 1843 N N . VAL A 1 244 ? -4.479 6.975 15.656 1.00 92.62 244 VAL A N 1
ATOM 1844 C CA . VAL A 1 244 ? -5.932 6.742 15.632 1.00 92.62 244 VAL A CA 1
ATOM 1845 C C . VAL A 1 244 ? -6.382 5.972 16.877 1.00 92.62 244 VAL A C 1
ATOM 1847 O O . VAL A 1 244 ? -7.446 6.257 17.441 1.00 92.62 244 VAL A O 1
ATOM 1850 N N . LYS A 1 245 ? -5.565 5.023 17.357 1.00 93.44 245 LYS A N 1
ATOM 1851 C CA . LYS A 1 245 ? -5.819 4.335 18.627 1.00 93.44 245 LYS A CA 1
ATOM 1852 C C . LYS A 1 245 ? -5.837 5.316 19.800 1.00 93.44 245 LYS A C 1
ATOM 1854 O O . LYS A 1 245 ? -6.802 5.252 20.558 1.00 93.44 245 LYS A O 1
ATOM 1859 N N . THR A 1 246 ? -4.881 6.246 19.916 1.00 93.75 246 THR A N 1
ATOM 1860 C CA . THR A 1 246 ? -4.887 7.255 21.001 1.00 93.75 246 THR A CA 1
ATOM 1861 C C . THR A 1 246 ? -6.110 8.167 20.961 1.00 93.75 246 THR A C 1
ATOM 1863 O O . THR A 1 246 ? -6.607 8.577 22.008 1.00 93.75 246 THR A O 1
ATOM 1866 N N . MET A 1 247 ? -6.628 8.462 19.769 1.00 92.69 247 MET A N 1
ATOM 1867 C CA . MET A 1 247 ? -7.734 9.402 19.605 1.00 92.69 247 MET A CA 1
ATOM 1868 C C . MET A 1 247 ? -9.116 8.785 19.821 1.00 92.69 247 MET A C 1
ATOM 1870 O O . MET A 1 247 ? -10.003 9.466 20.345 1.00 92.69 247 MET A O 1
ATOM 1874 N N . ILE A 1 248 ? -9.312 7.528 19.404 1.00 89.44 248 ILE A N 1
ATOM 1875 C CA . ILE A 1 248 ? -10.639 6.897 19.344 1.00 89.44 248 ILE A CA 1
ATOM 1876 C C . ILE A 1 248 ? -10.798 5.780 20.377 1.00 89.44 248 ILE A C 1
ATOM 1878 O O . ILE A 1 248 ? -11.683 5.855 21.223 1.00 89.44 248 ILE A O 1
ATOM 1882 N N . ARG A 1 249 ? -9.999 4.711 20.275 1.00 85.25 249 ARG A N 1
ATOM 1883 C CA . ARG A 1 249 ? -10.265 3.442 20.985 1.00 85.25 249 ARG A CA 1
ATOM 1884 C C . ARG A 1 249 ? -9.586 3.361 22.347 1.00 85.25 249 ARG A C 1
ATOM 1886 O O . ARG A 1 249 ? -10.167 2.837 23.282 1.00 85.25 249 ARG A O 1
ATOM 1893 N N . GLU A 1 250 ? -8.373 3.887 22.434 1.00 91.62 250 GLU A N 1
ATOM 1894 C CA . GLU A 1 250 ? -7.484 3.835 23.600 1.00 91.62 250 GLU A CA 1
ATOM 1895 C C . GLU A 1 250 ? -7.342 5.236 24.217 1.00 91.62 250 GLU A C 1
ATOM 1897 O O . GLU A 1 250 ? -6.284 5.625 24.721 1.00 91.62 250 GLU A O 1
ATOM 1902 N N . ARG A 1 251 ? -8.407 6.042 24.113 1.00 88.50 251 ARG A N 1
ATOM 1903 C CA . ARG A 1 251 ? -8.403 7.440 24.541 1.00 88.50 251 ARG A CA 1
ATOM 1904 C C . ARG A 1 251 ? -8.120 7.535 26.039 1.00 88.50 251 ARG A C 1
ATOM 1906 O O . ARG A 1 251 ? -8.761 6.873 26.845 1.00 88.50 251 ARG A O 1
ATOM 1913 N N . GLY A 1 252 ? -7.159 8.384 26.398 1.00 87.94 252 GLY A N 1
ATOM 1914 C CA . GLY A 1 252 ? -6.704 8.565 27.781 1.00 87.94 252 GLY A CA 1
ATOM 1915 C C . GLY A 1 252 ? -5.601 7.593 28.223 1.00 87.94 252 GLY A C 1
ATOM 1916 O O . GLY A 1 252 ? -4.994 7.807 29.272 1.00 87.94 252 GLY A O 1
ATOM 1917 N N . ASN A 1 253 ? -5.263 6.576 27.421 1.00 93.81 253 ASN A N 1
ATOM 1918 C CA . ASN A 1 253 ? -4.184 5.647 27.746 1.00 93.81 253 ASN A CA 1
ATOM 1919 C C . ASN A 1 253 ? -2.801 6.269 27.468 1.00 93.81 253 ASN A C 1
ATOM 1921 O O . ASN A 1 253 ? -2.389 6.449 26.318 1.00 93.81 253 ASN A O 1
ATOM 1925 N N . ARG A 1 254 ? -2.042 6.548 28.538 1.00 94.00 254 ARG A N 1
ATOM 1926 C CA . ARG A 1 254 ? -0.701 7.159 28.460 1.00 94.00 254 ARG A CA 1
ATOM 1927 C C . ARG A 1 254 ? 0.312 6.305 27.691 1.00 94.00 254 ARG A C 1
ATOM 1929 O O . ARG A 1 254 ? 1.225 6.868 27.095 1.00 94.00 254 ARG A O 1
ATOM 1936 N N . ARG A 1 255 ? 0.164 4.973 27.687 1.00 95.81 255 ARG A N 1
ATOM 1937 C CA . ARG A 1 255 ? 1.083 4.069 26.973 1.00 95.81 255 ARG A CA 1
ATOM 1938 C C . ARG A 1 255 ? 0.965 4.256 25.464 1.00 95.81 255 ARG A C 1
ATOM 1940 O O . ARG A 1 255 ? 1.975 4.470 24.805 1.00 95.81 255 ARG A O 1
ATOM 1947 N N . TYR A 1 256 ? -0.261 4.269 24.939 1.00 94.38 256 TYR A N 1
ATOM 1948 C CA . TYR A 1 256 ? -0.495 4.533 23.518 1.00 94.38 256 TYR A CA 1
ATOM 1949 C C . TYR A 1 256 ? -0.096 5.956 23.126 1.00 94.38 256 TYR A C 1
ATOM 1951 O O . TYR A 1 256 ? 0.440 6.147 22.039 1.00 94.38 256 TYR A O 1
ATOM 1959 N N . LEU A 1 257 ? -0.307 6.944 24.005 1.00 95.00 257 LEU A N 1
ATOM 1960 C CA . LEU A 1 257 ? 0.115 8.322 23.741 1.00 95.00 257 LEU A CA 1
ATOM 1961 C C . LEU A 1 257 ? 1.638 8.422 23.589 1.00 95.00 257 LEU A C 1
ATOM 1963 O O . LEU A 1 257 ? 2.115 8.943 22.586 1.00 95.00 257 LEU A O 1
ATOM 1967 N N . ARG A 1 258 ? 2.394 7.861 24.542 1.00 96.75 258 ARG A N 1
ATOM 1968 C CA . ARG A 1 258 ? 3.863 7.822 24.482 1.00 96.75 258 ARG A CA 1
ATOM 1969 C C . ARG A 1 258 ? 4.366 7.028 23.282 1.00 96.75 258 ARG A C 1
ATOM 1971 O O . ARG A 1 258 ? 5.287 7.486 22.624 1.00 96.75 258 ARG A O 1
ATOM 1978 N N . ALA A 1 259 ? 3.749 5.887 22.971 1.00 96.44 259 ALA A N 1
ATOM 1979 C CA . ALA A 1 259 ? 4.099 5.103 21.788 1.00 96.44 259 ALA A CA 1
ATOM 1980 C C . ALA A 1 259 ? 3.867 5.900 20.496 1.00 96.44 259 ALA A C 1
ATOM 1982 O O . ALA A 1 259 ? 4.730 5.924 19.627 1.00 96.44 259 ALA A O 1
ATOM 1983 N N . SER A 1 260 ? 2.735 6.606 20.391 1.00 96.81 260 SER A N 1
ATOM 1984 C CA . SER A 1 260 ? 2.445 7.480 19.254 1.00 96.81 260 SER A CA 1
ATOM 1985 C C . SER A 1 260 ? 3.470 8.608 19.145 1.00 96.81 260 SER A C 1
ATOM 1987 O O . SER A 1 260 ? 3.992 8.837 18.061 1.00 96.81 260 SER A O 1
ATOM 1989 N N . TRP A 1 261 ? 3.787 9.311 20.234 1.00 97.38 261 TRP A N 1
ATOM 1990 C CA . TRP A 1 261 ? 4.781 10.391 20.210 1.00 97.38 261 TRP A CA 1
ATOM 1991 C C . TRP A 1 261 ? 6.182 9.883 19.888 1.00 97.38 261 TRP A C 1
ATOM 1993 O O . TRP A 1 261 ? 6.841 10.451 19.027 1.00 97.38 261 TRP A O 1
ATOM 2003 N N . GLY A 1 262 ? 6.607 8.789 20.521 1.00 97.81 262 GLY A N 1
ATOM 2004 C CA . GLY A 1 262 ? 7.905 8.168 20.274 1.00 97.81 262 GLY A CA 1
ATOM 2005 C C . GLY A 1 262 ? 8.061 7.722 18.824 1.00 97.81 262 GLY A C 1
ATOM 2006 O O . GLY A 1 262 ? 9.078 8.015 18.210 1.00 97.81 262 GLY A O 1
ATOM 2007 N N . TRP A 1 263 ? 7.030 7.103 18.240 1.00 98.06 263 TRP A N 1
ATOM 2008 C CA . TRP A 1 263 ? 7.056 6.677 16.840 1.00 98.06 263 TRP A CA 1
ATOM 2009 C C . TRP A 1 263 ? 7.188 7.853 15.865 1.00 98.06 263 TRP A C 1
ATOM 2011 O O . TRP A 1 263 ? 8.027 7.824 14.969 1.00 98.06 263 TRP A O 1
ATOM 2021 N N . HIS A 1 264 ? 6.387 8.909 16.039 1.00 97.69 264 HIS A N 1
ATOM 2022 C CA . HIS A 1 264 ? 6.453 10.077 15.154 1.00 97.69 264 HIS A CA 1
ATOM 2023 C C . HIS A 1 264 ? 7.718 10.916 15.388 1.00 97.69 264 HIS A C 1
ATOM 2025 O O . HIS A 1 264 ? 8.251 11.481 14.440 1.00 97.69 264 HIS A O 1
ATOM 2031 N N . GLY A 1 265 ? 8.225 10.967 16.624 1.00 97.81 265 GLY A N 1
ATOM 2032 C CA . GLY A 1 265 ? 9.505 11.598 16.947 1.00 97.81 265 GLY A CA 1
ATOM 2033 C C . GLY A 1 265 ? 10.681 10.856 16.315 1.00 97.81 265 GLY A C 1
ATOM 2034 O O . GLY A 1 265 ? 11.538 11.485 15.706 1.00 97.81 265 GLY A O 1
ATOM 2035 N N . MET A 1 266 ? 10.673 9.520 16.376 1.00 96.88 266 MET A N 1
ATOM 2036 C CA . MET A 1 266 ? 11.630 8.670 15.662 1.00 96.88 266 MET A CA 1
ATOM 2037 C C . MET A 1 266 ? 11.559 8.913 14.153 1.00 96.88 266 MET A C 1
ATOM 2039 O O . MET A 1 266 ? 12.593 9.099 13.527 1.00 96.88 266 MET A O 1
ATOM 2043 N N . LEU A 1 267 ? 10.358 8.955 13.569 1.00 95.25 267 LEU A N 1
ATOM 2044 C CA . LEU A 1 267 ? 10.187 9.224 12.140 1.00 95.25 267 LEU A CA 1
ATOM 2045 C C . LEU A 1 267 ? 10.771 10.587 11.739 1.00 95.25 267 LEU A C 1
ATOM 2047 O O . LEU A 1 267 ? 11.485 10.673 10.746 1.00 95.25 267 LEU A O 1
ATOM 2051 N N . LEU A 1 268 ? 10.507 11.636 12.525 1.00 95.75 268 LEU A N 1
ATOM 2052 C CA . LEU A 1 268 ? 11.091 12.958 12.301 1.00 95.75 268 LEU A CA 1
ATOM 2053 C C . LEU A 1 268 ? 12.619 12.924 12.402 1.00 95.75 268 LEU A C 1
ATOM 2055 O O . LEU A 1 268 ? 13.288 13.474 11.534 1.00 95.75 268 LEU A O 1
ATOM 2059 N N . ALA A 1 269 ? 13.166 12.255 13.418 1.00 94.25 269 ALA A N 1
ATOM 2060 C CA . ALA A 1 269 ? 14.609 12.122 13.591 1.00 94.25 269 ALA A CA 1
ATOM 2061 C C . ALA A 1 269 ? 15.265 11.364 12.427 1.00 94.25 269 ALA A C 1
ATOM 2063 O O . ALA A 1 269 ? 16.331 11.763 11.975 1.00 94.25 269 ALA A O 1
ATOM 2064 N N . LEU A 1 270 ? 14.620 10.314 11.906 1.00 90.44 270 LEU A N 1
ATOM 2065 C CA . LEU A 1 270 ? 15.105 9.571 10.741 1.00 90.44 270 LEU A CA 1
ATOM 2066 C C . LEU A 1 270 ? 15.092 10.433 9.473 1.00 90.44 270 LEU A C 1
ATOM 2068 O O . LEU A 1 270 ? 16.099 10.475 8.773 1.00 90.44 270 LEU A O 1
ATOM 2072 N N . CYS A 1 271 ? 13.996 11.148 9.192 1.00 88.94 271 CYS A N 1
ATOM 2073 C CA . CYS A 1 271 ? 13.911 12.029 8.022 1.00 88.94 271 CYS A CA 1
ATOM 2074 C C . CYS A 1 271 ? 14.908 13.192 8.109 1.00 88.94 271 CYS A C 1
ATOM 2076 O O . CYS A 1 271 ? 15.662 13.420 7.168 1.00 88.94 271 CYS A O 1
ATOM 2078 N N . ALA A 1 272 ? 14.959 13.882 9.253 1.00 89.88 272 ALA A N 1
ATOM 2079 C CA . ALA A 1 272 ? 15.895 14.980 9.473 1.00 89.88 272 ALA A CA 1
ATOM 2080 C C . ALA A 1 272 ? 17.345 14.486 9.443 1.00 89.88 272 ALA A C 1
ATOM 2082 O O . ALA A 1 272 ? 18.204 15.140 8.868 1.00 89.88 272 ALA A O 1
ATOM 2083 N N . GLY A 1 273 ? 17.615 13.314 10.023 1.00 87.12 273 GLY A N 1
ATOM 2084 C CA . GLY A 1 273 ? 18.939 12.709 10.029 1.00 87.12 273 GLY A CA 1
ATOM 2085 C C . GLY A 1 273 ? 19.415 12.336 8.626 1.00 87.12 273 GLY A C 1
ATOM 2086 O O . GLY A 1 273 ? 20.533 12.671 8.249 1.00 87.12 273 GLY A O 1
ATOM 2087 N N . ALA A 1 274 ? 18.549 11.705 7.828 1.00 81.56 274 ALA A N 1
ATOM 2088 C CA . ALA A 1 274 ? 18.837 11.400 6.430 1.00 81.56 274 ALA A CA 1
ATOM 2089 C C . ALA A 1 274 ? 19.042 12.677 5.602 1.00 81.56 274 ALA A C 1
ATOM 2091 O O . ALA A 1 274 ? 19.964 12.750 4.798 1.00 81.56 274 ALA A O 1
ATOM 2092 N N . TRP A 1 275 ? 18.229 13.709 5.824 1.00 80.75 275 TRP A N 1
ATOM 2093 C CA . TRP A 1 275 ? 18.362 14.971 5.106 1.00 80.75 275 TRP A CA 1
ATOM 2094 C C . TRP A 1 275 ? 19.661 15.711 5.462 1.00 80.75 275 TRP A C 1
ATOM 2096 O O . TRP A 1 275 ? 20.420 16.077 4.566 1.00 80.75 275 TRP A O 1
ATOM 2106 N N . LEU A 1 276 ? 19.960 15.867 6.756 1.00 80.94 276 LEU A N 1
ATOM 2107 C CA . LEU A 1 276 ? 21.083 16.672 7.249 1.00 80.94 276 LEU A CA 1
ATOM 2108 C C . LEU A 1 276 ? 22.438 15.954 7.193 1.00 80.94 276 LEU A C 1
ATOM 2110 O O . LEU A 1 276 ? 23.456 16.617 7.019 1.00 80.94 276 LEU A O 1
ATOM 2114 N N . PHE A 1 277 ? 22.469 14.626 7.350 1.00 74.38 277 PHE A N 1
ATOM 2115 C CA . PHE A 1 277 ? 23.716 13.877 7.560 1.00 74.38 277 PHE A CA 1
ATOM 2116 C C . PHE A 1 277 ? 23.980 12.757 6.549 1.00 74.38 277 PHE A C 1
ATOM 2118 O O . PHE A 1 277 ? 25.054 12.160 6.606 1.00 74.38 277 PHE A O 1
ATOM 2125 N N . ALA A 1 278 ? 23.058 12.431 5.631 1.00 66.50 278 ALA A N 1
ATOM 2126 C CA . ALA A 1 278 ? 23.401 11.480 4.575 1.00 66.50 278 ALA A CA 1
ATOM 2127 C C . ALA A 1 278 ? 24.452 12.104 3.647 1.00 66.50 278 ALA A C 1
ATOM 2129 O O . ALA A 1 278 ? 24.248 13.170 3.075 1.00 66.50 278 ALA A O 1
ATOM 2130 N N . ASP A 1 279 ? 25.591 11.439 3.501 1.00 60.41 279 ASP A N 1
ATOM 2131 C CA . ASP A 1 279 ? 26.593 11.806 2.506 1.00 60.41 279 ASP A CA 1
ATOM 2132 C C . ASP A 1 279 ? 25.970 11.697 1.093 1.00 60.41 279 ASP A C 1
ATOM 2134 O O . ASP A 1 279 ? 25.382 10.649 0.791 1.00 60.41 279 ASP A O 1
ATOM 2138 N N . PRO A 1 280 ? 26.076 12.731 0.227 1.00 57.09 280 PRO A N 1
ATOM 2139 C CA . PRO A 1 280 ? 25.649 12.658 -1.175 1.00 57.09 280 PRO A CA 1
ATOM 2140 C C . PRO A 1 280 ? 26.196 11.439 -1.936 1.00 57.09 280 PRO A C 1
ATOM 2142 O O . PRO A 1 280 ? 25.551 10.958 -2.863 1.00 57.09 280 PRO A O 1
ATOM 2145 N N . SER A 1 281 ? 27.360 10.924 -1.532 1.00 54.28 281 SER A N 1
ATOM 2146 C CA . SER A 1 281 ? 28.052 9.785 -2.149 1.00 54.28 281 SER A CA 1
ATOM 2147 C C . SER A 1 281 ? 27.908 8.460 -1.378 1.00 54.28 281 SER A C 1
ATOM 2149 O O . SER A 1 281 ? 28.403 7.418 -1.810 1.00 54.28 281 SER A O 1
ATOM 2151 N N . GLY A 1 282 ? 27.233 8.472 -0.224 1.00 54.03 282 GLY A N 1
ATOM 2152 C CA . GLY A 1 282 ? 27.209 7.349 0.713 1.00 54.03 282 GLY A CA 1
ATOM 2153 C C . GLY A 1 282 ? 26.108 6.309 0.472 1.00 54.03 282 GLY A C 1
ATOM 2154 O O . GLY A 1 282 ? 25.191 6.470 -0.328 1.00 54.03 282 GLY A O 1
ATOM 2155 N N . ARG A 1 283 ? 26.124 5.237 1.278 1.00 52.06 283 ARG A N 1
ATOM 2156 C CA . ARG A 1 283 ? 25.137 4.129 1.249 1.00 52.06 283 ARG A CA 1
ATOM 2157 C C . ARG A 1 283 ? 23.683 4.542 1.538 1.00 52.06 283 ARG A C 1
ATOM 2159 O O . ARG A 1 283 ? 22.785 3.718 1.391 1.00 52.06 283 ARG A O 1
ATOM 2166 N N . LEU A 1 284 ? 23.447 5.784 1.964 1.00 54.62 284 LE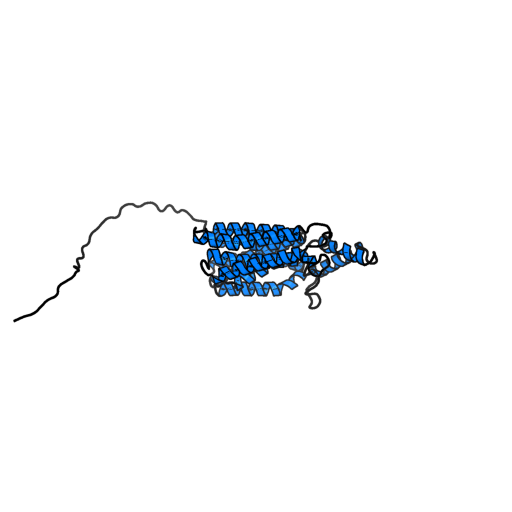U A N 1
ATOM 2167 C CA . LEU A 1 284 ? 22.122 6.365 2.209 1.00 54.62 284 LEU A CA 1
ATOM 2168 C C . LEU A 1 284 ? 21.681 7.333 1.098 1.00 54.62 284 LEU A C 1
ATOM 2170 O O . LEU A 1 284 ? 20.596 7.894 1.196 1.00 54.62 284 LEU A O 1
ATOM 2174 N N . ALA A 1 285 ? 22.466 7.503 0.028 1.00 55.66 285 ALA A N 1
ATOM 2175 C CA . ALA A 1 285 ? 22.140 8.392 -1.090 1.00 55.66 285 ALA A CA 1
ATOM 2176 C C . ALA A 1 285 ? 20.805 8.039 -1.778 1.00 55.66 285 ALA A C 1
ATOM 2178 O O . ALA A 1 285 ? 20.119 8.913 -2.301 1.00 55.66 285 ALA A O 1
ATOM 2179 N N . TRP A 1 286 ? 20.365 6.777 -1.709 1.00 52.94 286 TRP A N 1
ATOM 2180 C CA . TRP A 1 286 ? 19.045 6.359 -2.196 1.00 52.94 286 TRP A CA 1
ATOM 2181 C C . TRP A 1 286 ? 17.876 6.973 -1.402 1.00 52.94 286 TRP A C 1
ATOM 2183 O O . TRP A 1 286 ? 16.801 7.141 -1.969 1.00 52.94 286 TRP A O 1
ATOM 2193 N N . LEU A 1 287 ? 18.074 7.373 -0.135 1.00 50.94 287 LEU A N 1
ATOM 2194 C CA . LEU A 1 287 ? 17.074 8.134 0.633 1.00 50.94 287 LEU A CA 1
ATOM 2195 C C . LEU A 1 287 ? 16.909 9.567 0.109 1.00 50.94 287 LEU A C 1
ATOM 2197 O O . LEU A 1 287 ? 15.857 10.164 0.319 1.00 50.94 287 LEU A O 1
ATOM 2201 N N . ARG A 1 288 ? 17.915 10.099 -0.598 1.00 52.91 288 ARG A N 1
ATOM 2202 C CA . ARG A 1 288 ? 17.839 11.383 -1.308 1.00 52.91 288 ARG A CA 1
ATOM 2203 C C . ARG A 1 288 ? 17.237 11.261 -2.711 1.00 52.91 288 ARG A C 1
ATOM 2205 O O . ARG A 1 288 ? 17.047 12.271 -3.376 1.00 52.91 288 ARG A O 1
ATOM 2212 N N . GLY A 1 289 ? 16.889 10.046 -3.151 1.00 47.91 289 GLY A N 1
ATOM 2213 C CA . GLY A 1 289 ? 16.145 9.821 -4.390 1.00 47.91 289 GLY A CA 1
ATOM 2214 C C . GLY A 1 289 ? 16.913 10.196 -5.655 1.00 47.91 289 GLY A C 1
ATOM 2215 O O . GLY A 1 289 ? 16.382 10.965 -6.447 1.00 47.91 289 GLY A O 1
ATOM 2216 N N . GLY A 1 290 ? 18.126 9.652 -5.822 1.00 48.56 290 GLY A N 1
ATOM 2217 C CA . GLY A 1 290 ? 18.851 9.594 -7.099 1.00 48.56 290 GLY A CA 1
ATOM 2218 C C . GLY A 1 290 ? 19.248 10.949 -7.699 1.00 48.56 290 GLY A C 1
ATOM 2219 O O . GLY A 1 290 ? 18.411 11.682 -8.207 1.00 48.56 290 GLY A O 1
ATOM 2220 N N . TRP A 1 291 ? 20.555 11.223 -7.724 1.00 50.06 291 TRP A N 1
ATOM 2221 C CA . TRP A 1 291 ? 21.184 12.258 -8.557 1.00 50.06 291 TRP A CA 1
ATOM 2222 C C . TRP A 1 291 ? 20.665 13.693 -8.364 1.00 50.06 291 TRP A C 1
ATOM 2224 O O . TRP A 1 291 ? 20.330 14.380 -9.325 1.00 50.06 291 TRP A O 1
ATOM 2234 N N . SER A 1 292 ? 20.662 14.186 -7.125 1.00 47.28 292 SER A N 1
ATOM 2235 C CA . SER A 1 292 ? 20.772 15.629 -6.892 1.00 47.28 292 SER A CA 1
ATOM 2236 C C . SER A 1 292 ? 22.244 16.039 -6.954 1.00 47.28 292 SER A C 1
ATOM 2238 O O . SER A 1 292 ? 23.096 15.461 -6.278 1.00 47.28 292 SER A O 1
ATOM 2240 N N . ASP A 1 293 ? 22.531 17.033 -7.792 1.00 49.25 293 ASP A N 1
ATOM 2241 C CA . ASP A 1 293 ? 23.828 17.702 -7.881 1.00 49.25 293 ASP A CA 1
ATOM 2242 C C . ASP A 1 293 ? 24.253 18.142 -6.460 1.00 49.25 293 ASP A C 1
ATOM 2244 O O . ASP A 1 293 ? 23.425 18.761 -5.778 1.00 49.25 293 ASP A O 1
ATOM 2248 N N . PRO A 1 294 ? 25.473 17.839 -5.961 1.00 53.72 294 PRO A N 1
ATOM 2249 C CA . PRO A 1 294 ? 25.889 18.135 -4.580 1.00 53.72 294 PRO A CA 1
ATOM 2250 C C . PRO A 1 294 ? 25.781 19.616 -4.178 1.00 53.72 294 PRO A C 1
ATOM 2252 O O . PRO A 1 294 ? 25.819 19.945 -2.995 1.00 53.72 294 PRO A O 1
ATOM 2255 N N . SER A 1 295 ? 25.656 20.502 -5.167 1.00 52.50 295 SER A N 1
ATOM 2256 C CA . SER A 1 295 ? 25.491 21.952 -5.044 1.00 52.50 295 SER A CA 1
ATOM 2257 C C . SER A 1 295 ? 24.030 22.409 -4.887 1.00 52.50 295 SER A C 1
ATOM 2259 O O . SER A 1 295 ? 23.784 23.569 -4.555 1.00 52.50 295 SER A O 1
ATOM 2261 N N . SER A 1 296 ? 23.053 21.525 -5.114 1.00 60.94 296 SER A N 1
ATOM 2262 C CA . SER A 1 296 ? 21.623 21.844 -5.110 1.00 60.94 296 SER A CA 1
ATOM 2263 C C . SER A 1 296 ? 20.944 21.430 -3.800 1.00 60.94 296 SER A C 1
ATOM 2265 O O . SER A 1 296 ? 21.205 20.370 -3.233 1.00 60.94 296 SER A O 1
ATOM 2267 N N . PHE A 1 297 ? 20.065 22.291 -3.285 1.00 71.31 297 PHE A N 1
ATOM 2268 C CA . PHE A 1 297 ? 19.312 22.031 -2.058 1.00 71.31 297 PHE A CA 1
ATOM 2269 C C . PHE A 1 297 ? 18.428 20.780 -2.208 1.00 71.31 297 PHE A C 1
ATOM 2271 O O . PHE A 1 297 ? 17.570 20.725 -3.090 1.00 71.31 297 PHE A O 1
ATOM 2278 N N . ASP A 1 298 ? 18.593 19.796 -1.315 1.00 74.62 298 ASP A N 1
ATOM 2279 C CA . ASP A 1 298 ? 17.798 18.561 -1.309 1.00 74.62 298 ASP A CA 1
ATOM 2280 C C . ASP A 1 298 ? 16.351 18.826 -0.850 1.00 74.62 298 ASP A C 1
ATOM 2282 O O . ASP A 1 298 ? 15.988 18.697 0.327 1.00 74.62 298 ASP A O 1
ATOM 2286 N N . TRP A 1 299 ? 15.510 19.212 -1.810 1.00 75.56 299 TRP A N 1
ATOM 2287 C CA . TRP A 1 299 ? 14.091 19.484 -1.591 1.00 75.56 299 TRP A CA 1
ATOM 2288 C C . TRP A 1 299 ? 13.311 18.235 -1.155 1.00 75.56 299 TRP A C 1
ATOM 2290 O O . TRP A 1 299 ? 12.333 18.352 -0.413 1.00 75.56 299 TRP A O 1
ATOM 2300 N N . LYS A 1 300 ? 13.750 17.033 -1.559 1.00 76.19 300 LYS A N 1
ATOM 2301 C CA . LYS A 1 300 ? 13.077 15.769 -1.221 1.00 76.19 300 LYS A CA 1
ATOM 2302 C C . LYS A 1 300 ? 13.230 15.465 0.268 1.00 76.19 300 LYS A C 1
ATOM 2304 O O . LYS A 1 300 ? 12.226 15.283 0.962 1.00 76.19 300 LYS A O 1
ATOM 2309 N N . GLY A 1 301 ? 14.462 15.500 0.781 1.00 78.62 301 GLY A N 1
ATOM 2310 C CA . GLY A 1 301 ? 14.735 15.322 2.209 1.00 78.62 301 GLY A CA 1
ATOM 2311 C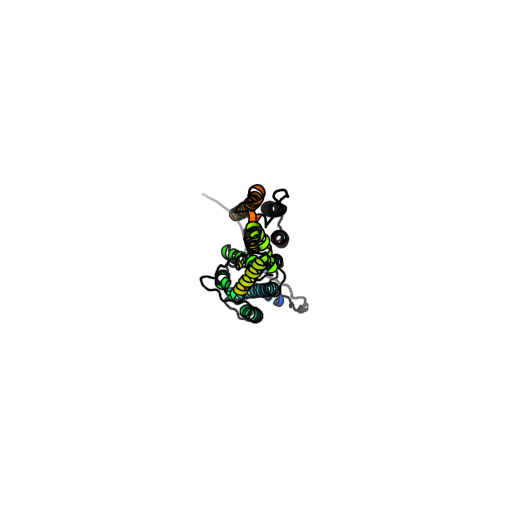 C . GLY A 1 301 ? 14.052 16.386 3.079 1.00 78.62 301 GLY A C 1
ATOM 2312 O O . GLY A 1 301 ? 13.455 16.060 4.113 1.00 78.62 301 GLY A O 1
ATOM 2313 N N . CYS A 1 302 ? 14.036 17.643 2.619 1.00 84.69 302 CYS A N 1
ATOM 2314 C CA . CYS A 1 302 ? 13.308 18.733 3.274 1.00 84.69 302 CYS A CA 1
ATOM 2315 C C . CYS A 1 302 ? 11.802 18.432 3.359 1.00 84.69 302 CYS A C 1
ATOM 2317 O O . CYS A 1 302 ? 11.223 18.434 4.448 1.00 84.69 302 CYS A O 1
ATOM 2319 N N . MET A 1 303 ? 11.168 18.086 2.235 1.00 87.00 303 MET A N 1
ATOM 2320 C CA . MET A 1 303 ? 9.743 17.758 2.176 1.00 87.00 303 MET A CA 1
ATOM 2321 C C . MET A 1 303 ? 9.384 16.588 3.104 1.00 87.00 303 MET A C 1
ATOM 2323 O O . MET A 1 303 ? 8.418 16.686 3.862 1.00 87.00 303 MET A O 1
ATOM 2327 N N . MET A 1 304 ? 10.163 15.501 3.104 1.00 86.56 304 MET A N 1
ATOM 2328 C CA . MET A 1 304 ? 9.929 14.357 3.998 1.00 86.56 304 MET A CA 1
ATOM 2329 C C . MET A 1 304 ? 10.045 14.742 5.476 1.00 86.56 304 MET A C 1
ATOM 2331 O O . MET A 1 304 ? 9.261 14.273 6.307 1.00 86.56 304 MET A O 1
ATOM 2335 N N . THR A 1 305 ? 10.990 15.624 5.803 1.00 90.06 305 THR A N 1
ATOM 2336 C CA . THR A 1 305 ? 11.176 16.153 7.158 1.00 90.06 305 THR A CA 1
ATOM 2337 C C . THR A 1 305 ? 9.995 17.025 7.578 1.00 90.06 305 THR A C 1
ATOM 2339 O O . THR A 1 305 ? 9.467 16.851 8.676 1.00 90.06 305 THR A O 1
ATOM 2342 N N . VAL A 1 306 ? 9.506 17.897 6.690 1.00 91.25 306 VAL A N 1
ATOM 2343 C CA . VAL A 1 306 ? 8.306 18.715 6.924 1.00 91.25 306 VAL A CA 1
ATOM 2344 C C . VAL A 1 306 ? 7.078 17.831 7.135 1.00 91.25 306 VAL A C 1
ATOM 2346 O O . VAL A 1 306 ? 6.346 18.027 8.104 1.00 91.25 306 VAL A O 1
ATOM 2349 N N . VAL A 1 307 ? 6.871 16.807 6.299 1.00 92.00 307 VAL A N 1
ATOM 2350 C CA . VAL A 1 307 ? 5.768 15.850 6.476 1.00 92.00 307 VAL A CA 1
ATOM 2351 C C . VAL A 1 307 ? 5.880 15.148 7.830 1.00 92.00 307 VAL A C 1
ATOM 2353 O O . VAL A 1 307 ? 4.902 15.122 8.579 1.00 92.00 307 VAL A O 1
ATOM 2356 N N . ALA A 1 308 ? 7.058 14.638 8.202 1.00 94.31 308 ALA A N 1
ATOM 2357 C CA . ALA A 1 308 ? 7.267 13.996 9.499 1.00 94.31 308 ALA A CA 1
ATOM 2358 C C . ALA A 1 308 ? 7.014 14.957 10.678 1.00 94.31 308 ALA A C 1
ATOM 2360 O O . ALA A 1 308 ? 6.385 14.565 11.666 1.00 94.31 308 ALA A O 1
ATOM 2361 N N . ALA A 1 309 ? 7.411 16.226 10.553 1.00 95.44 309 ALA A N 1
ATOM 2362 C CA . ALA A 1 309 ? 7.146 17.263 11.546 1.00 95.44 309 ALA A CA 1
ATOM 2363 C C . ALA A 1 309 ? 5.643 17.549 11.674 1.00 95.44 309 ALA A C 1
ATOM 2365 O O . ALA A 1 309 ? 5.122 17.597 12.788 1.00 95.44 309 ALA A O 1
ATOM 2366 N N . CYS A 1 310 ? 4.912 17.651 10.559 1.00 94.81 310 CYS A N 1
ATOM 2367 C CA . CYS A 1 310 ? 3.454 17.789 10.562 1.00 94.81 310 CYS A CA 1
ATOM 2368 C C . CYS A 1 310 ? 2.765 16.580 11.217 1.00 94.81 310 CYS A C 1
ATOM 2370 O O . CYS A 1 310 ? 1.811 16.750 11.983 1.00 94.81 310 CYS A O 1
ATOM 2372 N N . LEU A 1 311 ? 3.249 15.358 10.961 1.00 95.56 311 LEU A N 1
ATOM 2373 C CA . LEU A 1 311 ? 2.726 14.144 11.592 1.00 95.56 311 LEU A CA 1
ATOM 2374 C C . LEU A 1 311 ? 2.995 14.118 13.104 1.00 95.56 311 LEU A C 1
ATOM 2376 O O . LEU A 1 311 ? 2.116 13.729 13.872 1.00 95.56 311 LEU A O 1
ATOM 2380 N N . LEU A 1 312 ? 4.167 14.567 13.558 1.00 96.75 312 LEU A N 1
ATOM 2381 C CA . LEU A 1 312 ? 4.460 14.698 14.985 1.00 96.75 312 LEU A CA 1
ATOM 2382 C C . LEU A 1 312 ? 3.595 15.783 15.637 1.00 96.75 312 LEU A C 1
ATOM 2384 O O . LEU A 1 312 ? 2.970 15.539 16.671 1.00 96.75 312 LEU A O 1
ATOM 2388 N N . LEU A 1 313 ? 3.498 16.956 15.006 1.00 95.94 313 LEU A N 1
ATOM 2389 C CA . LEU A 1 313 ? 2.691 18.072 15.487 1.00 95.94 313 LEU A CA 1
ATOM 2390 C C . LEU A 1 313 ? 1.232 17.646 15.668 1.00 95.94 313 LEU A C 1
ATOM 2392 O O . LEU A 1 313 ? 0.661 17.854 16.739 1.00 95.94 313 LEU A O 1
ATOM 2396 N N . ARG A 1 314 ? 0.635 16.965 14.678 1.00 94.75 314 ARG A N 1
ATOM 2397 C CA . ARG A 1 314 ? -0.746 16.461 14.793 1.00 94.75 314 ARG A CA 1
ATOM 2398 C C . ARG A 1 314 ? -0.883 15.442 15.928 1.00 94.75 314 ARG A C 1
ATOM 2400 O O . ARG A 1 314 ? -1.886 15.461 16.644 1.00 94.75 314 ARG A O 1
ATOM 2407 N N . ALA A 1 315 ? 0.121 14.580 16.118 1.00 95.00 315 ALA A N 1
ATOM 2408 C CA . ALA A 1 315 ? 0.119 13.550 17.149 1.00 95.00 315 ALA A CA 1
ATOM 2409 C C . ALA A 1 315 ? 0.222 14.132 18.566 1.00 95.00 315 ALA A C 1
ATOM 2411 O O . ALA A 1 315 ? -0.206 13.483 19.519 1.00 95.00 315 ALA A O 1
ATOM 2412 N N . ILE A 1 316 ? 0.739 15.354 18.715 1.00 95.19 316 ILE A N 1
ATOM 2413 C CA . ILE A 1 316 ? 0.803 16.086 19.985 1.00 95.19 316 ILE A CA 1
ATOM 2414 C C . ILE A 1 316 ? -0.446 16.955 20.179 1.00 95.19 316 ILE A C 1
ATOM 2416 O O . ILE A 1 316 ? -1.132 16.837 21.196 1.00 95.19 316 ILE A O 1
ATOM 2420 N N . VAL A 1 317 ? -0.775 17.795 19.195 1.00 94.31 317 VAL A N 1
ATOM 2421 C CA . VAL A 1 317 ? -1.826 18.817 19.302 1.00 94.31 317 VAL A CA 1
ATOM 2422 C C . VAL A 1 317 ? -3.210 18.190 19.446 1.00 94.31 317 VAL A C 1
ATOM 2424 O O . VAL A 1 317 ? -3.973 18.585 20.328 1.00 94.31 317 VAL A O 1
ATOM 2427 N N . LEU A 1 318 ? -3.555 17.188 18.631 1.00 93.44 318 LEU A N 1
ATOM 2428 C CA . LEU A 1 318 ? -4.919 16.648 18.615 1.00 93.44 318 LEU A CA 1
ATOM 2429 C C . LEU A 1 318 ? -5.303 15.936 19.923 1.00 93.44 318 LEU A C 1
ATOM 2431 O O . LEU A 1 318 ? -6.405 16.199 20.413 1.00 93.44 318 LEU A O 1
ATOM 2435 N N . PRO A 1 319 ? -4.441 15.114 20.557 1.00 92.50 319 PRO A N 1
ATOM 2436 C CA . PRO A 1 319 ? -4.730 14.582 21.886 1.00 92.50 319 PRO A CA 1
ATOM 2437 C C . PRO A 1 319 ? -4.863 15.656 22.970 1.00 92.50 319 PRO A C 1
ATOM 2439 O O . PRO A 1 319 ? -5.680 15.492 23.873 1.00 92.50 319 PRO A O 1
ATOM 2442 N N . ILE A 1 320 ? -4.095 16.751 22.897 1.00 92.00 320 ILE A N 1
ATOM 2443 C CA . ILE A 1 320 ? -4.187 17.867 23.855 1.00 92.00 320 ILE A CA 1
ATOM 2444 C C . ILE A 1 320 ? -5.523 18.594 23.691 1.00 92.00 320 ILE A C 1
ATOM 2446 O O . ILE A 1 320 ? -6.259 18.749 24.663 1.00 92.00 320 ILE A O 1
ATOM 2450 N N . VAL A 1 321 ? -5.886 18.959 22.460 1.00 91.75 321 VAL A N 1
ATOM 2451 C CA . VAL A 1 321 ? -7.183 19.579 22.148 1.00 91.75 321 VAL A CA 1
ATOM 2452 C C . VAL A 1 321 ? -8.335 18.657 22.553 1.00 91.75 321 VAL A C 1
ATOM 2454 O O . VAL A 1 321 ? -9.334 19.118 23.107 1.00 91.75 321 VAL A O 1
ATOM 2457 N N . ALA A 1 322 ? -8.181 17.344 22.356 1.00 89.25 322 ALA A N 1
ATOM 2458 C CA . ALA A 1 322 ? -9.176 16.345 22.729 1.00 89.25 322 ALA A CA 1
ATOM 2459 C C . ALA A 1 322 ? -9.445 16.246 24.240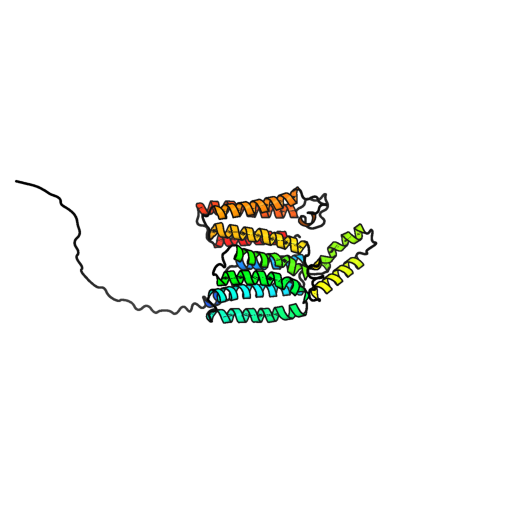 1.00 89.25 322 ALA A C 1
ATOM 2461 O O . ALA A 1 322 ? -10.489 15.709 24.617 1.00 89.25 322 ALA A O 1
ATOM 2462 N N . LYS A 1 323 ? -8.544 16.747 25.102 1.00 87.31 323 LYS A N 1
ATOM 2463 C CA . LYS A 1 323 ? -8.796 16.840 26.552 1.00 87.31 323 LYS A CA 1
ATOM 2464 C C . LYS A 1 323 ? -9.874 17.872 26.867 1.00 87.31 323 LYS A C 1
ATOM 2466 O O . LYS A 1 323 ? -10.705 17.629 27.734 1.00 87.31 323 LYS A O 1
ATOM 2471 N N . ASN A 1 324 ? -9.881 18.981 26.128 1.00 88.38 324 ASN A N 1
ATOM 2472 C CA . ASN A 1 324 ? -10.749 20.126 26.401 1.00 88.38 324 ASN A CA 1
ATOM 2473 C C . ASN A 1 324 ? -11.982 20.165 25.484 1.00 88.38 324 ASN A C 1
ATOM 2475 O O . ASN A 1 324 ? -12.975 20.807 25.812 1.00 88.38 324 ASN A O 1
ATOM 2479 N N . ARG A 1 325 ? -11.950 19.484 24.329 1.00 87.12 325 ARG A N 1
ATOM 2480 C CA . ARG A 1 325 ? -13.074 19.405 23.382 1.00 87.12 325 ARG A CA 1
ATOM 2481 C C . ARG A 1 325 ? -13.252 17.985 22.854 1.00 87.12 325 ARG A C 1
ATOM 2483 O O . ARG A 1 325 ? -12.308 17.357 22.382 1.00 87.12 325 ARG A O 1
ATOM 2490 N N . ARG A 1 326 ? -14.488 17.474 22.844 1.00 81.75 326 ARG A N 1
ATOM 2491 C CA . ARG A 1 326 ? -14.786 16.165 22.238 1.00 81.75 326 ARG A CA 1
ATOM 2492 C C . ARG A 1 326 ? -14.676 16.241 20.712 1.00 81.75 326 ARG A C 1
ATOM 2494 O O . ARG A 1 326 ? -15.627 16.608 20.030 1.00 81.75 326 ARG A O 1
ATOM 2501 N N . LEU A 1 327 ? -13.525 15.843 20.174 1.00 85.12 327 LEU A N 1
ATOM 2502 C CA . LEU A 1 327 ? -13.339 15.692 18.728 1.00 85.12 327 LEU A CA 1
ATOM 2503 C C . LEU A 1 327 ? -14.143 14.497 18.198 1.00 85.12 327 LEU A C 1
ATOM 2505 O O . LEU A 1 327 ? -14.060 13.396 18.752 1.00 85.12 327 LEU A O 1
ATOM 2509 N N . LYS A 1 328 ? -14.916 14.723 17.128 1.00 86.88 328 LYS A N 1
ATOM 2510 C CA . LYS A 1 328 ? -15.680 13.678 16.432 1.00 86.88 328 LYS A CA 1
ATOM 2511 C C . LYS A 1 328 ? -14.727 12.758 15.649 1.00 86.88 328 LYS A C 1
ATOM 2513 O O . LYS A 1 328 ? -13.748 13.258 15.093 1.00 86.88 328 LYS A O 1
ATOM 2518 N N . PRO A 1 329 ? -15.030 11.452 15.509 1.00 84.19 329 PRO A N 1
ATOM 2519 C CA . PRO A 1 329 ? -14.201 10.519 14.736 1.00 84.19 329 PRO A CA 1
ATOM 2520 C C . PRO A 1 329 ? -13.930 10.964 13.294 1.00 84.19 329 PRO A C 1
ATOM 2522 O O . PRO A 1 329 ? -12.855 10.706 12.767 1.00 84.19 329 PRO A O 1
ATOM 2525 N N . ILE A 1 330 ? -14.875 11.679 12.675 1.00 85.38 330 ILE A N 1
ATOM 2526 C CA . ILE A 1 330 ? -14.720 12.185 11.307 1.00 85.38 330 ILE A CA 1
ATOM 2527 C C . ILE A 1 330 ? -13.583 13.205 11.176 1.00 85.38 330 ILE A C 1
ATOM 2529 O O . ILE A 1 330 ? -12.851 13.158 10.198 1.00 85.38 330 ILE A O 1
ATOM 2533 N N . ALA A 1 331 ? -13.371 14.063 12.182 1.00 86.31 331 ALA A N 1
ATOM 2534 C CA . ALA A 1 331 ? -12.285 15.042 12.163 1.00 86.31 331 ALA A CA 1
ATOM 2535 C C . ALA A 1 331 ? -10.919 14.342 12.202 1.00 86.31 331 ALA A C 1
ATOM 2537 O O . ALA A 1 331 ? -10.015 14.694 11.453 1.00 86.31 331 ALA A O 1
ATOM 2538 N N . VAL A 1 332 ? -10.802 13.286 13.015 1.00 87.31 332 VAL A N 1
ATOM 2539 C CA . VAL A 1 332 ? -9.609 12.427 13.045 1.00 87.31 332 VAL A CA 1
ATOM 2540 C C . VAL A 1 332 ? -9.405 11.767 11.677 1.00 87.31 332 VAL A C 1
ATOM 2542 O O . VAL A 1 332 ? -8.308 11.821 11.129 1.00 87.31 332 VAL A O 1
ATOM 2545 N N . GLY A 1 333 ? -10.470 11.223 11.081 1.00 86.44 333 GLY A N 1
ATOM 2546 C CA . GLY A 1 333 ? -10.423 10.621 9.745 1.00 86.44 333 GLY A CA 1
ATOM 2547 C C . GLY A 1 333 ? -9.997 11.592 8.638 1.00 86.44 333 GLY A C 1
ATOM 2548 O O . GLY A 1 333 ? -9.224 11.208 7.767 1.00 86.44 333 GLY A O 1
ATOM 2549 N N . MET A 1 334 ? -10.433 12.853 8.684 1.00 87.12 334 MET A N 1
ATOM 2550 C CA . MET A 1 334 ? -9.995 13.880 7.729 1.00 87.12 334 MET A CA 1
ATOM 2551 C C . MET A 1 334 ? -8.509 14.204 7.885 1.00 87.12 334 MET A C 1
ATOM 2553 O O . MET A 1 334 ? -7.806 14.308 6.888 1.00 87.12 334 MET A O 1
ATOM 2557 N N . THR A 1 335 ? -8.003 14.297 9.119 1.00 88.81 335 THR A N 1
ATOM 2558 C CA . THR A 1 335 ? -6.562 14.516 9.331 1.00 88.81 335 THR A CA 1
ATOM 2559 C C . THR A 1 335 ? -5.722 13.338 8.841 1.00 88.81 335 THR A C 1
ATOM 2561 O O . THR A 1 335 ? -4.659 13.552 8.271 1.00 88.81 335 THR A O 1
ATOM 2564 N N . GLU A 1 336 ? -6.216 12.104 8.988 1.00 90.50 336 GLU A N 1
ATOM 2565 C CA . GLU A 1 336 ? -5.578 10.913 8.413 1.00 90.50 336 GLU A CA 1
ATOM 2566 C C . GLU A 1 336 ? -5.562 10.945 6.887 1.00 90.50 336 GLU A C 1
ATOM 2568 O O . GLU A 1 336 ? -4.540 10.645 6.274 1.00 90.50 336 GLU A O 1
ATOM 2573 N N . LEU A 1 337 ? -6.677 11.332 6.268 1.00 90.50 337 LEU A N 1
ATOM 2574 C CA . LEU A 1 337 ? -6.771 11.500 4.821 1.00 90.50 337 LEU A CA 1
ATOM 2575 C C . LEU A 1 337 ? -5.715 12.493 4.317 1.00 90.50 337 LEU A C 1
ATOM 2577 O O . LEU A 1 337 ? -4.932 12.152 3.434 1.00 90.50 337 LEU A O 1
ATOM 2581 N N . SER A 1 338 ? -5.643 13.681 4.922 1.00 89.81 338 SER A N 1
ATOM 2582 C CA . SER A 1 338 ? -4.655 14.705 4.567 1.00 89.81 338 SER A CA 1
ATOM 2583 C C . SER A 1 338 ? -3.219 14.212 4.752 1.00 89.81 338 SER A C 1
ATOM 2585 O O . SER A 1 338 ? -2.384 14.409 3.875 1.00 89.81 338 SER A O 1
ATOM 2587 N N . SER A 1 339 ? -2.927 13.527 5.861 1.00 90.62 339 SER A N 1
ATOM 2588 C CA . SER A 1 339 ? -1.604 12.957 6.122 1.00 90.62 339 SER A CA 1
ATOM 2589 C C . SER A 1 339 ? -1.192 11.919 5.078 1.00 90.62 339 SER A C 1
ATOM 2591 O O . SER A 1 339 ? -0.073 11.982 4.581 1.00 90.62 339 SER A O 1
ATOM 2593 N N . ASN A 1 340 ? -2.083 10.998 4.700 1.00 91.81 340 ASN A N 1
ATOM 2594 C CA . ASN A 1 340 ? -1.758 9.998 3.683 1.00 91.81 340 ASN A CA 1
ATOM 2595 C C . ASN A 1 340 ? -1.565 10.625 2.291 1.00 91.81 340 ASN A C 1
ATOM 2597 O O . ASN A 1 340 ? -0.711 10.161 1.543 1.00 91.81 340 ASN A O 1
ATOM 2601 N N . LEU A 1 341 ? -2.300 11.693 1.955 1.00 92.19 341 LEU A N 1
ATOM 2602 C CA . LEU A 1 341 ? -2.106 12.430 0.699 1.00 92.19 341 LEU A CA 1
ATOM 2603 C C . LEU A 1 341 ? -0.749 13.145 0.643 1.00 92.19 341 LEU A C 1
ATOM 2605 O O . LEU A 1 341 ? -0.092 13.111 -0.392 1.00 92.19 341 LEU A O 1
ATOM 2609 N N . LEU A 1 342 ? -0.302 13.742 1.753 1.00 90.69 342 LEU A N 1
ATOM 2610 C CA . LEU A 1 342 ? 1.035 14.342 1.842 1.00 90.69 342 LEU A CA 1
ATOM 2611 C C . LEU A 1 342 ? 2.139 13.293 1.681 1.00 90.69 342 LEU A C 1
ATOM 2613 O O . LEU A 1 342 ? 3.105 13.521 0.961 1.00 90.69 342 LEU A O 1
ATOM 2617 N N . VAL A 1 343 ? 1.979 12.127 2.314 1.00 91.94 343 VAL A N 1
ATOM 2618 C CA . VAL A 1 343 ? 2.918 11.005 2.160 1.00 91.94 343 VAL A CA 1
ATOM 2619 C C . VAL A 1 343 ? 2.921 10.485 0.726 1.00 91.94 343 VAL A C 1
ATOM 2621 O O . VAL A 1 343 ? 3.985 10.215 0.181 1.00 91.94 343 VAL A O 1
ATOM 2624 N N . PHE A 1 344 ? 1.751 10.386 0.093 1.00 93.12 344 PHE A N 1
ATOM 2625 C CA . PHE A 1 344 ? 1.646 10.021 -1.314 1.00 93.12 344 PHE A CA 1
ATOM 2626 C C . PHE A 1 344 ? 2.400 11.010 -2.204 1.00 93.12 344 PHE A C 1
ATOM 2628 O O . PHE A 1 344 ? 3.271 10.581 -2.955 1.00 93.12 344 PHE A O 1
ATOM 2635 N N . ALA A 1 345 ? 2.150 12.314 -2.062 1.00 89.88 345 ALA A N 1
ATOM 2636 C CA . ALA A 1 345 ? 2.863 13.344 -2.815 1.00 89.88 345 ALA A CA 1
ATOM 2637 C C . ALA A 1 345 ? 4.384 13.255 -2.605 1.00 89.88 345 ALA A C 1
ATOM 2639 O O . ALA A 1 345 ? 5.139 13.308 -3.571 1.00 89.88 345 ALA A O 1
ATOM 2640 N N . ALA A 1 346 ? 4.825 13.023 -1.363 1.00 85.75 346 ALA A N 1
ATOM 2641 C CA . ALA A 1 346 ? 6.238 12.832 -1.062 1.00 85.75 346 ALA A CA 1
ATOM 2642 C C . ALA A 1 346 ? 6.822 11.561 -1.699 1.00 85.75 346 ALA A C 1
ATOM 2644 O O . ALA A 1 346 ? 7.959 11.577 -2.155 1.00 85.75 346 ALA A O 1
ATOM 2645 N N . SER A 1 347 ? 6.044 10.478 -1.766 1.00 86.19 347 SER A N 1
ATOM 2646 C CA . SER A 1 347 ? 6.485 9.203 -2.341 1.00 86.19 347 SER A CA 1
ATOM 2647 C C . SER A 1 347 ? 6.607 9.216 -3.865 1.00 86.19 347 SER A C 1
ATOM 2649 O O . SER A 1 347 ? 7.427 8.499 -4.416 1.00 86.19 347 SER A O 1
ATOM 2651 N N . VAL A 1 348 ? 5.797 10.017 -4.562 1.00 83.38 348 VAL A N 1
ATOM 2652 C CA . VAL A 1 348 ? 5.848 10.098 -6.033 1.00 83.38 348 VAL A CA 1
ATOM 2653 C C . VAL A 1 348 ? 7.080 10.874 -6.509 1.00 83.38 348 VAL A C 1
ATOM 2655 O O . VAL A 1 348 ? 7.468 10.759 -7.665 1.00 83.38 348 VAL A O 1
ATOM 2658 N N . ALA A 1 349 ? 7.722 11.628 -5.617 1.00 71.75 349 ALA A N 1
ATOM 2659 C CA . ALA A 1 349 ? 8.964 12.330 -5.907 1.00 71.75 349 ALA A CA 1
ATOM 2660 C C . ALA A 1 349 ? 10.217 11.428 -5.855 1.00 71.75 349 ALA A C 1
ATOM 2662 O O . ALA A 1 349 ? 11.321 11.959 -5.997 1.00 71.75 349 ALA A O 1
ATOM 2663 N N . PHE A 1 350 ? 10.078 10.118 -5.605 1.00 66.38 350 PHE A N 1
ATOM 2664 C CA . PHE A 1 350 ? 11.210 9.185 -5.576 1.00 66.38 350 PHE A CA 1
ATOM 2665 C C . PHE A 1 350 ? 11.813 8.918 -6.947 1.00 66.38 350 PHE A C 1
ATOM 2667 O O . PHE A 1 350 ? 11.045 8.791 -7.925 1.00 66.38 350 PHE A O 1
#

InterPro domains:
  IPR025576 YwiC-like protein [PF14256] (42-166)

Sequence (350 aa):
MPYRGGMPKTSRTATFTTRNASYGGGSRRGGSSTRPVLRDWIPDQPGAWVMAMLPALSGVAIGGATVNTIWMLAAWALCYCVQFTAARWIKSRFSRRYAKQVLIYTVLLFAVGLPFLNVNPGVLRWAPYFAALAAISFAAAYLRRERSLWGNGAAVLASSSMPTVIASFGDPAKLSDGCAVPTALTNGLISHADCVRYVEHGAALFRGQLPTPETWWSTYALPSAGLAASLLFALTQFGSVLFVKTMIRERGNRRYLRASWGWHGMLLALCAGAWLFADPSGRLAWLRGGWSDPSSFDWKGCMMTVVAACLLLRAIVLPIVAKNRRLKPIAVGMTELSSNLLVFAASVAF

=== Feature glossary ===
Key to the feature types in this record:

pLDDT. pLDDT is the predicted lDDT-Cα score: AlphaFold's confidence that the local environment of each residue (all inter-atomic distances within 15 Å) is correctly placed. It is a per-residue number between 0 and 100, with higher meaning more reliable.

Radius of gyration, Cα contacts, bounding box. The geometric summary reports three shape descriptors. Rg (radius of gyration) measures how spread out the Cα atoms are about their centre of mass; compact globular proteins have small Rg, elongated or unfolded ones large. Cα contacts (<8 Å, |i−j|>4) count long-range residue pairs in spatial proximity — high for tightly packed folds, near zero for rods or random coil. The bounding-box extents give the protein's footprint along x, y, z in Å.

Backbone torsions (φ/ψ). Backbone dihedral angles. Every residue except chain termini has a φ (preceding-C → N → Cα → C) and a ψ (N → Cα → C → next-N). They are reported in degrees following the IUPAC sign convention. Secondary structure is essentially a statement about which (φ, ψ) basin each residue occupies.

Contact-map, Ramachandran, and PAE plots. Plot images: a contact map (which residues are close in 3D, as an N×N binary image), a Ramachandran scatter (backbone torsion angles, revealing secondary-structure composition at a glance), and — for AlphaFold structures — a PAE heatmap (pairwise prediction confidence).

Predicted aligned error. Predicted Aligned Error (PAE) is an AlphaFold confidence matrix: entry (i, j) is the expected error in the position of residue j, in ångströms, when the prediction is superimposed on the true structure at residue i. Low PAE within a block of residues means that block is internally rigid and well-predicted; high PAE between two blocks means their relative placement is uncertain even if each block individually is confident.

Secondary structure (3-state, P-SEA). Three-state secondary structure (P-SEA) collapses the eight DSSP classes into helix (a), strand (b), and coil (c). P-SEA assigns these from Cα geometry alone — distances and angles — without requiring backbone oxygens, so it works on any Cα trace.

Solvent-accessible surface area. Solvent-accessible surface area (SASA) is the area in Å² traced out by the centre of a 1.4 Å probe sphere (a water molecule) rolled over the protein's van der Waals surface (Shrake–Rupley / Lee–Richards construction). Buried residues have near-zero SASA; fully exposed residues can exceed 200 Å². The total SASA scales roughly with the number of surface residues.

Foldseek 3Di. The Foldseek 3Di string encodes local tertiary geometry as a 20-letter alphabet — one character per residue — derived from the relative positions of nearby Cα atoms. Unlike the amino-acid sequence, 3Di is a direct function of the 3D structure, so two proteins with the same fold have similar 3Di strings even at low sequence identity.

B-factor. For experimental (PDB) structures, the B-factor (temperature factor) quantifies the positional spread of each atom in the crystal — a combination of thermal vibration and static disorder — in units of Å². High B-factors mark flexible loops or poorly resolved regions; low B-factors mark the rigid, well-ordered core.

mmCIF coordinates. The mmCIF block holds the 3D Cartesian coordinates of each backbone atom (N, Cα, C, O) in ångströms. mmCIF is the PDB's canonical archive format — a tagged-loop text representation of the atomic model.

InterPro / GO / CATH / organism. Functional annotations link the protein to curated databases. InterPro entries identify conserved domains and families by matching the sequence against member-database signatures (Pfam, PROSITE, CDD, …). Gene Ontology (GO) terms describe molecular function, biological process, and cellular component in a controlled vocabulary. CATH places the structure in a hierarchical fold classification (Class/Architecture/Topology/Homologous-superfamily). The organism is the source species.

Rendered structure images. Structure images are PyMOL renders from six orthogonal camera directions. Cartoon representation draws helices as coils and strands as arrows; sticks shows the backbone as bonds; surface shows the solvent-excluded envelope. Rainbow coloring maps sequence position to hue (blue→red, N→C); chain coloring assigns a distinct color per polypeptide.

Sequence. This is the polypeptide sequence — one letter per residue, N-terminus first. Length ranges from a few dozen residues for small domains to over a thousand for large multi-domain proteins.

Secondary structure (8-state, DSSP). The SS8 string is DSSP's per-residue secondary-structure call. α-helix (H) means an i→i+4 H-bond ladder; β-strand (E) means the residue participates in a β-sheet; 3₁₀ (G) and π (I) are tighter and wider helices; T/S are turns/bends; '-' is loop.

Nearest PDB structures. Structural nearest neighbors (via Foldseek easy-search vs the PDB). Reported per hit: target PDB id, E-value, and alignment TM-score. A TM-score above ~0.5 is the conventional threshold for 'same fold'.